Protein AF-A0A4D9DEJ0-F1 (afdb_monomer)

Solvent-accessible surface area (backbone atoms only — not comparable to full-atom values): 11410 Å² total; per-residue (Å²): 117,70,66,63,54,53,52,49,51,53,52,48,51,52,50,51,51,50,52,59,70,66,49,76,76,50,71,71,56,49,53,49,51,55,50,54,54,55,73,70,48,78,86,52,79,87,37,68,67,51,48,50,43,41,75,74,69,52,54,97,89,57,30,51,66,99,82,44,79,40,76,70,69,81,82,85,83,86,79,83,88,66,92,67,62,92,71,45,68,59,56,50,49,54,53,50,51,51,52,52,50,53,50,52,51,52,52,50,53,52,50,50,54,52,50,54,51,52,49,54,52,53,49,54,53,50,53,56,52,52,50,53,49,53,53,51,50,52,54,48,52,53,51,51,51,52,51,53,51,53,49,43,64,71,69,65,69,70,94,80,74,85,85,73,66,76,66,62,63,56,54,58,51,52,52,53,53,53,53,55,55,59,61,65,66,66,76,77,122

Sequence (189 aa):
MVRHVKEAIQKEEKQREANQKNRQKSLKEEERERRDTVLKSALGNENKGFALLQKMGYKSGQALGKSGGGIVEPIPLNIKTGVGGLGHEELQKRKAEERLENYRRKIHMKKQAAEDAADQFRMRFKSKQEERKIEGDLRKSQRACQQLDTQKASAGETYRDRENFACDWDLEYLSRSQLLQYHEGRQMV

Structure (mmCIF, N/CA/C/O backbone):
data_AF-A0A4D9DEJ0-F1
#
_entry.id   AF-A0A4D9DEJ0-F1
#
loop_
_atom_site.group_PDB
_atom_site.id
_atom_site.type_symbol
_atom_site.label_atom_id
_atom_site.label_alt_id
_atom_site.label_comp_id
_atom_site.label_asym_id
_atom_site.label_entity_id
_atom_site.label_seq_id
_atom_site.pdbx_PDB_ins_code
_atom_site.Cartn_x
_atom_site.Cartn_y
_atom_site.Cartn_z
_atom_site.occupancy
_atom_site.B_iso_or_equiv
_atom_site.auth_seq_id
_atom_site.auth_comp_id
_atom_site.auth_asym_id
_atom_site.auth_atom_id
_atom_site.pdbx_PDB_model_num
ATOM 1 N N . MET A 1 1 ? 6.259 -32.651 -13.738 1.00 58.12 1 MET A N 1
ATOM 2 C CA . MET A 1 1 ? 6.691 -31.493 -12.919 1.00 58.12 1 MET A CA 1
ATOM 3 C C . MET A 1 1 ? 5.529 -30.692 -12.323 1.00 58.12 1 MET A C 1
ATOM 5 O O . MET A 1 1 ? 5.557 -30.449 -11.129 1.00 58.12 1 MET A O 1
ATOM 9 N N . VAL A 1 2 ? 4.475 -30.343 -13.073 1.00 68.50 2 VAL A N 1
ATOM 10 C CA . VAL A 1 2 ? 3.376 -29.472 -12.578 1.00 68.50 2 VAL A CA 1
ATOM 11 C C . VAL A 1 2 ? 2.510 -30.092 -11.458 1.00 68.50 2 VAL A C 1
ATOM 13 O O . VAL A 1 2 ? 2.080 -29.382 -10.553 1.00 68.50 2 VAL A O 1
ATOM 16 N N . ARG A 1 3 ? 2.280 -31.416 -11.468 1.00 73.62 3 ARG A N 1
ATOM 17 C CA . ARG A 1 3 ? 1.453 -32.108 -10.451 1.00 73.62 3 ARG A CA 1
ATOM 18 C C . ARG A 1 3 ? 2.066 -32.061 -9.044 1.00 73.62 3 ARG A C 1
ATOM 20 O O . ARG A 1 3 ? 1.375 -31.687 -8.106 1.00 73.62 3 ARG A O 1
ATOM 27 N N . HIS A 1 4 ? 3.370 -32.306 -8.927 1.00 75.12 4 HIS A N 1
ATOM 28 C CA . HIS A 1 4 ? 4.087 -32.245 -7.647 1.00 75.12 4 HIS A CA 1
ATOM 29 C C . HIS A 1 4 ? 4.129 -30.836 -7.044 1.00 75.12 4 HIS A C 1
ATOM 31 O O . HIS A 1 4 ? 4.076 -30.688 -5.829 1.00 75.12 4 HIS A O 1
ATOM 37 N N . VAL A 1 5 ? 4.163 -29.792 -7.882 1.00 84.31 5 VAL A N 1
ATOM 38 C CA . VAL A 1 5 ? 4.075 -28.398 -7.416 1.00 84.31 5 VAL A CA 1
ATOM 39 C C . VAL A 1 5 ? 2.689 -28.111 -6.835 1.00 84.31 5 VAL A C 1
ATOM 41 O O . VAL A 1 5 ? 2.581 -27.531 -5.759 1.00 84.31 5 VAL A O 1
ATOM 44 N N . LYS A 1 6 ? 1.620 -28.569 -7.500 1.00 84.50 6 LYS A N 1
ATOM 45 C CA . LYS A 1 6 ? 0.243 -28.411 -7.007 1.00 84.50 6 LYS A CA 1
ATOM 46 C C . LYS A 1 6 ? 0.012 -29.160 -5.689 1.00 84.50 6 LYS A C 1
ATOM 48 O O . LYS A 1 6 ? -0.605 -28.616 -4.779 1.00 84.50 6 LYS A O 1
ATOM 53 N N . GLU A 1 7 ? 0.527 -30.381 -5.576 1.00 85.44 7 GLU A N 1
ATOM 54 C CA . GLU A 1 7 ? 0.461 -31.190 -4.351 1.00 85.44 7 GLU A CA 1
ATOM 55 C C . GLU A 1 7 ? 1.245 -30.551 -3.196 1.00 85.44 7 GLU A C 1
ATOM 57 O O . GLU A 1 7 ? 0.765 -30.542 -2.062 1.00 85.44 7 GLU A O 1
ATOM 62 N N . ALA A 1 8 ? 2.414 -29.966 -3.475 1.00 87.62 8 ALA A N 1
ATOM 63 C CA . ALA A 1 8 ? 3.204 -29.244 -2.482 1.00 87.62 8 ALA A CA 1
ATOM 64 C C . ALA A 1 8 ? 2.467 -28.007 -1.948 1.00 87.62 8 ALA A C 1
ATOM 66 O O . ALA A 1 8 ? 2.396 -27.834 -0.734 1.00 87.62 8 ALA A O 1
ATOM 67 N N . ILE A 1 9 ? 1.850 -27.209 -2.828 1.00 87.81 9 ILE A N 1
ATOM 68 C CA . ILE A 1 9 ? 1.049 -26.036 -2.438 1.00 87.81 9 ILE A CA 1
ATOM 69 C C . ILE A 1 9 ? -0.133 -26.460 -1.558 1.00 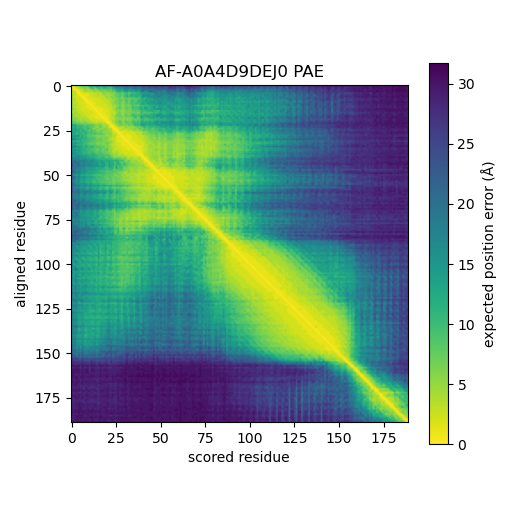87.81 9 ILE A C 1
ATOM 71 O O . ILE A 1 9 ? -0.323 -25.905 -0.482 1.00 87.81 9 ILE A O 1
ATOM 75 N N . GLN A 1 10 ? -0.883 -27.493 -1.955 1.00 89.44 10 GLN A N 1
ATOM 76 C CA . GLN A 1 10 ? -2.019 -27.984 -1.162 1.00 89.44 10 GLN A CA 1
ATOM 77 C C . GLN A 1 10 ? -1.594 -28.528 0.205 1.00 89.44 10 GLN A C 1
ATOM 79 O O . GLN A 1 10 ? -2.297 -28.352 1.202 1.00 89.44 10 GLN A O 1
ATOM 84 N N . LYS A 1 11 ? -0.451 -29.218 0.268 1.00 90.88 11 LYS A N 1
ATOM 85 C CA . LYS A 1 11 ? 0.105 -29.716 1.529 1.00 90.88 11 LYS A CA 1
ATOM 86 C C . LYS A 1 11 ? 0.534 -28.560 2.432 1.00 90.88 11 LYS A C 1
ATOM 88 O O . LYS A 1 11 ? 0.271 -28.604 3.631 1.00 90.88 11 LYS A O 1
ATOM 93 N N . GLU A 1 12 ? 1.142 -27.529 1.858 1.00 89.06 12 GLU A N 1
ATOM 94 C CA . GLU A 1 12 ? 1.545 -26.321 2.570 1.00 89.06 12 GLU A CA 1
ATOM 95 C C . GLU A 1 12 ? 0.335 -25.531 3.088 1.00 89.06 12 GLU A C 1
ATOM 97 O O . GLU A 1 12 ? 0.330 -25.125 4.246 1.00 89.06 12 GLU A O 1
ATOM 102 N N . GLU A 1 13 ? -0.721 -25.367 2.289 1.00 88.94 13 GLU A N 1
ATOM 103 C CA . GLU A 1 13 ? -1.980 -24.737 2.710 1.00 88.94 13 GLU A CA 1
ATOM 104 C C . GLU A 1 13 ? -2.623 -25.486 3.878 1.00 88.94 13 GLU A C 1
ATOM 106 O O . GLU A 1 13 ? -2.914 -24.882 4.908 1.00 88.94 13 GLU A O 1
ATOM 111 N N . LYS A 1 14 ? -2.750 -26.815 3.782 1.00 90.12 14 LYS A N 1
ATOM 112 C CA . LYS A 1 14 ? -3.267 -27.641 4.885 1.00 90.12 14 LYS A CA 1
ATOM 113 C C . LYS A 1 14 ? -2.415 -27.524 6.144 1.00 90.12 14 LYS A C 1
ATOM 115 O O . LYS A 1 14 ? -2.956 -27.458 7.245 1.00 90.12 14 LYS A O 1
ATOM 120 N N . GLN A 1 15 ? -1.090 -27.489 5.999 1.00 87.25 15 GLN A N 1
ATOM 121 C CA . GLN A 1 15 ? -0.184 -27.304 7.130 1.00 87.25 15 GLN A CA 1
ATOM 122 C C . GLN A 1 15 ? -0.332 -25.905 7.745 1.00 87.25 15 GLN A C 1
ATOM 124 O O . GLN A 1 15 ? -0.356 -25.778 8.967 1.00 87.25 15 GLN A O 1
ATOM 129 N N . ARG A 1 16 ? -0.495 -24.858 6.928 1.00 85.25 16 ARG A N 1
ATOM 130 C CA . ARG A 1 16 ? -0.763 -23.485 7.386 1.00 85.25 16 ARG A CA 1
ATOM 131 C C . ARG A 1 16 ? -2.099 -23.387 8.120 1.00 85.25 16 ARG A C 1
ATOM 133 O O . ARG A 1 16 ? -2.140 -22.805 9.200 1.00 85.25 16 ARG A O 1
ATOM 140 N N . GLU A 1 17 ? -3.160 -23.991 7.593 1.00 87.75 17 GLU A N 1
ATOM 141 C CA . GLU A 1 17 ? -4.472 -24.041 8.247 1.00 87.75 17 GLU A CA 1
ATOM 142 C C . GLU A 1 17 ? -4.428 -24.812 9.569 1.00 87.75 17 GLU A C 1
ATOM 144 O O . GLU A 1 17 ? -4.987 -24.360 10.569 1.00 87.75 17 GLU A O 1
ATOM 149 N N . ALA A 1 18 ? -3.746 -25.960 9.602 1.00 86.38 18 ALA A N 1
ATOM 150 C CA . ALA A 1 18 ? -3.559 -26.736 10.824 1.00 86.38 18 ALA A CA 1
ATOM 151 C C . ALA A 1 18 ? -2.776 -25.936 11.875 1.00 86.38 18 ALA A C 1
ATOM 153 O O . ALA A 1 18 ? -3.197 -25.868 13.028 1.00 86.38 18 ALA A O 1
ATOM 154 N N . ASN A 1 19 ? -1.699 -25.257 11.470 1.00 85.38 19 ASN A N 1
ATOM 155 C CA . ASN A 1 19 ? -0.932 -24.369 12.343 1.00 85.38 19 ASN A CA 1
ATOM 156 C C . ASN A 1 19 ? -1.780 -23.194 12.849 1.00 85.38 19 ASN A C 1
ATOM 158 O O . ASN A 1 19 ? -1.658 -22.805 14.006 1.00 85.38 19 ASN A O 1
ATOM 162 N N . GLN A 1 20 ? -2.660 -22.638 12.012 1.00 81.06 20 GLN A N 1
ATOM 163 C CA . GLN A 1 20 ? -3.546 -21.542 12.400 1.00 81.06 20 GLN A CA 1
ATOM 164 C C . GLN A 1 20 ? -4.624 -21.989 13.395 1.00 81.06 20 GLN A C 1
ATOM 166 O O . GLN A 1 20 ? -4.910 -21.256 14.335 1.00 81.06 20 GLN A O 1
ATOM 171 N N . LYS A 1 21 ? -5.190 -23.190 13.223 1.00 79.25 21 LYS A N 1
ATOM 172 C CA . LYS A 1 21 ? -6.195 -23.767 14.135 1.00 79.25 21 LYS A CA 1
ATOM 173 C C . LYS A 1 21 ? -5.594 -24.252 15.455 1.00 79.25 21 LYS A C 1
ATOM 175 O O . LYS A 1 21 ? -6.251 -24.164 16.484 1.00 79.25 21 LYS A O 1
ATOM 180 N N . ASN A 1 22 ? -4.362 -24.760 15.429 1.00 83.38 22 ASN A N 1
ATOM 181 C CA . ASN A 1 22 ? -3.642 -25.222 16.621 1.00 83.38 22 ASN A CA 1
ATOM 182 C C . ASN A 1 22 ? -3.015 -24.055 17.406 1.00 83.38 22 ASN A C 1
ATOM 184 O O . ASN A 1 22 ? -2.642 -24.190 18.567 1.00 83.38 22 ASN A O 1
ATOM 188 N N . ARG A 1 23 ? -2.916 -22.867 16.801 1.00 83.00 23 ARG A N 1
ATOM 189 C CA . ARG A 1 23 ? -2.419 -21.686 17.498 1.00 83.00 23 ARG A CA 1
ATOM 190 C C . ARG A 1 23 ? -3.350 -21.331 18.660 1.00 83.00 23 ARG A C 1
ATOM 192 O O . ARG A 1 23 ? -4.462 -20.850 18.457 1.00 83.00 23 ARG A O 1
ATOM 199 N N . GLN A 1 24 ? -2.853 -21.498 19.881 1.00 82.00 24 GLN A N 1
ATOM 200 C CA . GLN A 1 24 ? -3.509 -20.982 21.075 1.00 82.00 24 GLN A CA 1
ATOM 201 C C . GLN A 1 24 ? -3.582 -19.451 20.989 1.00 82.00 24 GLN A C 1
ATOM 203 O O . GLN A 1 24 ? -2.563 -18.776 20.800 1.00 82.00 24 GLN A O 1
ATOM 208 N N . LYS A 1 25 ? -4.797 -18.903 21.094 1.00 84.19 25 LYS A N 1
ATOM 209 C CA . LYS A 1 25 ? -5.006 -17.452 21.125 1.00 84.19 25 LYS A CA 1
ATOM 210 C C . LYS A 1 25 ? -4.371 -16.872 22.383 1.00 84.19 25 LYS A C 1
ATOM 212 O O . LYS A 1 25 ? -4.356 -17.500 23.440 1.00 84.19 25 LYS A O 1
ATOM 217 N N . SER A 1 26 ? -3.839 -15.660 22.269 1.00 86.19 26 SER A N 1
ATOM 218 C CA . SER A 1 26 ? -3.347 -14.947 23.451 1.00 86.19 26 SER A CA 1
ATOM 219 C C . SER A 1 26 ? -4.521 -14.493 24.324 1.00 86.19 26 SER A C 1
ATOM 221 O O . SER A 1 26 ? -5.577 -14.150 23.795 1.00 86.19 26 SER A O 1
ATOM 223 N N . LEU A 1 27 ? -4.327 -14.400 25.645 1.00 84.56 27 LEU A N 1
ATOM 224 C CA . LEU A 1 27 ? -5.362 -13.906 26.572 1.00 84.56 27 LEU A CA 1
ATOM 225 C C . LEU A 1 27 ? -5.937 -12.545 26.139 1.00 84.56 27 LEU A C 1
ATOM 227 O O . LEU A 1 27 ? -7.138 -12.312 26.212 1.00 84.56 27 LEU A O 1
ATOM 231 N N . LYS A 1 28 ? -5.077 -11.664 25.617 1.00 84.94 28 LYS A N 1
ATOM 232 C CA . LYS A 1 28 ? -5.442 -10.335 25.108 1.00 84.94 28 LYS A CA 1
ATOM 233 C C . LYS A 1 28 ? -6.364 -10.390 23.885 1.00 84.94 28 LYS A C 1
ATOM 235 O O . LYS A 1 28 ? -7.217 -9.523 23.708 1.00 84.94 28 LYS A O 1
ATOM 240 N N . GLU A 1 29 ? -6.150 -11.366 23.011 1.00 85.81 29 GLU A N 1
ATOM 241 C CA . GLU A 1 29 ? -6.969 -11.581 21.818 1.00 85.81 29 GLU A CA 1
ATOM 242 C C . GLU A 1 29 ? -8.328 -12.164 22.202 1.00 85.81 29 GLU A C 1
ATOM 244 O O . GLU A 1 29 ? -9.356 -11.671 21.748 1.00 85.81 29 GLU A O 1
ATOM 249 N N . GLU A 1 30 ? -8.341 -13.126 23.122 1.00 87.44 30 GLU A N 1
ATOM 250 C CA . GLU A 1 30 ? -9.573 -13.721 23.632 1.00 87.44 30 GLU A CA 1
ATOM 251 C C . GLU A 1 30 ? -10.446 -12.703 24.384 1.00 87.44 30 GLU A C 1
ATOM 253 O O . GLU A 1 30 ? -11.652 -12.635 24.157 1.00 87.44 30 GLU A O 1
ATOM 258 N N . GLU A 1 31 ? -9.858 -11.856 25.236 1.00 87.44 31 GLU A N 1
ATOM 259 C CA . GLU A 1 31 ? -10.593 -10.791 25.931 1.00 87.44 31 GLU A CA 1
ATOM 260 C C . GLU A 1 31 ? -11.218 -9.793 24.944 1.00 87.44 31 GLU A C 1
ATOM 262 O O . GLU A 1 31 ? -12.360 -9.363 25.127 1.00 87.44 31 GLU A O 1
ATOM 267 N N . ARG A 1 32 ? -10.493 -9.443 23.872 1.00 87.50 32 ARG A N 1
ATOM 268 C CA . ARG A 1 32 ? -11.015 -8.575 22.810 1.00 87.50 32 ARG A CA 1
ATOM 269 C C . ARG A 1 32 ? -12.197 -9.226 22.103 1.00 87.50 32 ARG A C 1
ATOM 271 O O . ARG A 1 32 ? -13.229 -8.583 21.966 1.00 87.50 32 ARG A O 1
ATOM 278 N N . GLU A 1 33 ? -12.070 -10.487 21.702 1.00 88.38 33 GLU A N 1
ATOM 279 C CA . GLU A 1 33 ? -13.159 -11.212 21.045 1.00 88.38 33 GLU A CA 1
ATOM 280 C C . GLU A 1 33 ? -14.393 -11.312 21.944 1.00 88.38 33 GLU A C 1
ATOM 282 O O . GLU A 1 33 ? -15.496 -11.027 21.487 1.00 88.38 33 GLU A O 1
ATOM 287 N N . ARG A 1 34 ? -14.219 -11.642 23.231 1.00 89.88 34 ARG A N 1
ATOM 288 C CA . ARG A 1 34 ? -15.320 -11.664 24.208 1.00 89.88 34 ARG A CA 1
ATOM 289 C C . ARG A 1 34 ? -15.980 -10.294 24.358 1.00 89.88 34 ARG A C 1
ATOM 291 O O . ARG A 1 34 ? -17.200 -10.208 24.446 1.00 89.88 34 ARG A O 1
ATOM 298 N N . ARG A 1 35 ? -15.197 -9.212 24.382 1.00 87.50 35 ARG A N 1
ATOM 299 C CA . ARG A 1 35 ? -15.739 -7.847 24.426 1.00 87.50 35 ARG A CA 1
ATOM 300 C C . ARG A 1 35 ? -16.545 -7.536 23.165 1.00 87.50 35 ARG A C 1
ATOM 302 O O . ARG A 1 35 ? -17.655 -7.024 23.273 1.00 87.50 35 ARG A O 1
ATOM 309 N N . ASP A 1 36 ? -16.013 -7.864 21.993 1.00 86.88 36 ASP A N 1
ATOM 310 C CA . ASP A 1 36 ? -16.650 -7.571 20.709 1.00 86.88 36 ASP A CA 1
ATOM 311 C C . ASP A 1 36 ? -17.934 -8.384 20.503 1.00 86.88 36 ASP A C 1
ATOM 313 O O . ASP A 1 36 ? -18.897 -7.871 19.936 1.00 86.88 36 ASP A O 1
ATOM 317 N N . THR A 1 37 ? -17.984 -9.637 20.963 1.00 88.44 37 THR A N 1
ATOM 318 C CA . THR A 1 37 ? -19.209 -10.450 20.899 1.00 88.44 37 THR A CA 1
ATOM 319 C C . THR A 1 37 ? -20.293 -9.897 21.815 1.00 88.44 37 THR A C 1
ATOM 321 O O . THR A 1 37 ? -21.438 -9.768 21.385 1.00 88.44 37 THR A O 1
ATOM 324 N N . VAL A 1 38 ? -19.935 -9.500 23.039 1.00 86.38 38 VAL A N 1
ATOM 325 C CA . VAL A 1 38 ? -20.880 -8.905 23.993 1.00 86.38 38 VAL A CA 1
ATOM 326 C C . VAL A 1 38 ? -21.384 -7.546 23.507 1.00 86.38 38 VAL A C 1
ATOM 328 O O . VAL A 1 38 ? -22.579 -7.293 23.589 1.00 86.38 38 VAL A O 1
ATOM 331 N N . LEU A 1 39 ? -20.518 -6.691 22.951 1.00 84.56 39 LEU A N 1
ATOM 332 C CA . LEU A 1 39 ? -20.926 -5.387 22.410 1.00 84.56 39 LEU A CA 1
ATOM 333 C C . LEU A 1 39 ? -21.847 -5.503 21.187 1.00 84.56 39 LEU A C 1
ATOM 335 O O . LEU A 1 39 ? -22.667 -4.617 20.964 1.00 84.56 39 LEU A O 1
ATOM 339 N N . LYS A 1 40 ? -21.717 -6.572 20.392 1.00 85.19 40 LYS A N 1
ATOM 340 C CA . LYS A 1 40 ? -22.578 -6.824 19.224 1.00 85.19 40 LYS A CA 1
ATOM 341 C C . LYS A 1 40 ? -23.920 -7.453 19.588 1.00 85.19 40 LYS A C 1
ATOM 343 O O . LYS A 1 40 ? -24.872 -7.323 18.823 1.00 85.19 40 LYS A O 1
ATOM 348 N N . SER A 1 41 ? -23.997 -8.168 20.708 1.00 85.81 41 SER A N 1
ATOM 349 C CA . SER A 1 41 ? -25.236 -8.807 21.137 1.00 85.81 41 SER A CA 1
ATOM 350 C C . SER A 1 41 ? -26.163 -7.784 21.783 1.00 85.81 41 SER A C 1
ATOM 352 O O . SER A 1 41 ? -25.815 -7.160 22.783 1.00 85.81 41 SER A O 1
ATOM 354 N N . ALA A 1 42 ? -27.383 -7.660 21.260 1.00 82.25 42 ALA A N 1
ATOM 355 C CA . ALA A 1 42 ? -28.443 -6.954 21.969 1.00 82.25 42 ALA A CA 1
ATOM 356 C C . ALA A 1 42 ? -28.773 -7.678 23.288 1.00 82.25 42 ALA A C 1
ATOM 358 O O . ALA A 1 42 ? -28.602 -8.895 23.406 1.00 82.25 42 ALA A O 1
ATOM 359 N N . LEU A 1 43 ? -29.248 -6.925 24.283 1.00 84.38 43 LEU A N 1
ATOM 360 C CA . LEU A 1 43 ? -29.739 -7.502 25.535 1.00 84.38 43 LEU A CA 1
ATOM 361 C C . LEU A 1 43 ? -31.026 -8.291 25.256 1.00 84.38 43 LEU A C 1
ATOM 363 O O . LEU A 1 43 ? -31.959 -7.744 24.669 1.00 84.38 43 LEU A O 1
ATOM 367 N N . GLY A 1 44 ? -31.079 -9.554 25.679 1.00 84.88 44 GLY A N 1
ATOM 368 C CA . GLY A 1 44 ? -32.275 -10.384 25.547 1.00 84.88 44 GLY A CA 1
ATOM 369 C C . GLY A 1 44 ? -33.332 -10.115 26.625 1.00 84.88 44 GLY A C 1
ATOM 370 O O . GLY A 1 44 ? -33.078 -9.453 27.638 1.00 84.88 44 GLY A O 1
ATOM 371 N N . ASN A 1 45 ? -34.537 -10.653 26.413 1.00 84.44 45 ASN A N 1
ATOM 372 C CA . ASN A 1 45 ? -35.692 -10.498 27.312 1.00 84.44 45 ASN A CA 1
ATOM 373 C C . ASN A 1 45 ? -35.502 -11.192 28.669 1.00 84.44 45 ASN A C 1
ATOM 375 O O . ASN A 1 45 ? -36.164 -10.849 29.646 1.00 84.44 45 ASN A O 1
ATOM 379 N N . GLU A 1 46 ? -34.594 -12.162 28.740 1.00 89.81 46 GLU A N 1
ATOM 380 C CA . GLU A 1 46 ? -34.159 -12.818 29.969 1.00 89.81 46 GLU A CA 1
ATOM 381 C C . GLU A 1 46 ? -33.436 -11.857 30.924 1.00 89.81 46 GLU A C 1
ATOM 383 O O . GLU A 1 46 ? -33.362 -12.103 32.132 1.00 89.81 46 GLU A O 1
ATOM 388 N N . ASN A 1 47 ? -32.921 -10.734 30.410 1.00 90.94 47 ASN A N 1
ATOM 389 C CA . ASN A 1 47 ? -32.274 -9.733 31.233 1.00 90.94 47 ASN A CA 1
ATOM 390 C C . ASN A 1 47 ? -33.319 -8.925 32.019 1.00 90.94 47 ASN A C 1
ATOM 392 O O . ASN A 1 47 ? -34.126 -8.180 31.458 1.00 90.94 47 ASN A O 1
ATOM 396 N N . LYS A 1 48 ? -33.248 -9.008 33.352 1.00 93.75 48 LYS A N 1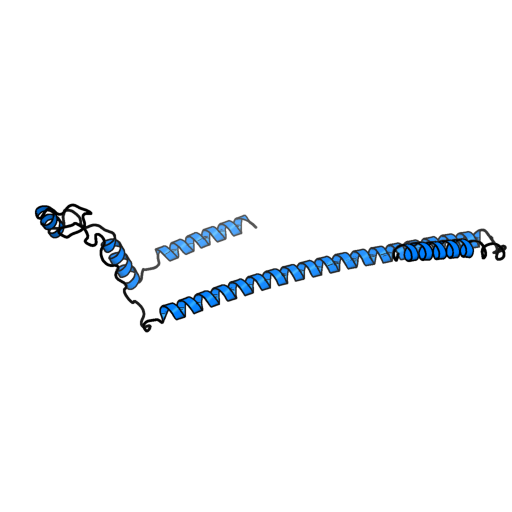
ATOM 397 C CA . LYS A 1 48 ? -34.128 -8.272 34.277 1.00 93.75 48 LYS A CA 1
ATOM 398 C C . LYS A 1 48 ? -34.150 -6.762 34.004 1.00 93.75 48 LYS A C 1
ATOM 400 O O . LYS A 1 48 ? -35.196 -6.136 34.161 1.00 93.75 48 LYS A O 1
ATOM 405 N N . GLY A 1 49 ? -33.020 -6.184 33.588 1.00 92.12 49 GLY A N 1
ATOM 406 C CA . GLY A 1 49 ? -32.923 -4.765 33.244 1.00 92.12 49 GLY A CA 1
ATOM 407 C C . GLY A 1 49 ? -33.734 -4.406 31.999 1.00 92.12 49 GLY A C 1
ATOM 408 O O . GLY A 1 49 ? -34.466 -3.419 32.010 1.00 92.12 49 GLY A O 1
ATOM 409 N N . PHE A 1 50 ? -33.679 -5.245 30.960 1.00 92.50 50 PHE A N 1
ATOM 410 C CA . PHE A 1 50 ? -34.485 -5.059 29.752 1.00 92.50 50 PHE A CA 1
ATOM 411 C C . PHE A 1 50 ? -35.984 -5.189 30.059 1.00 92.50 50 PHE A C 1
ATOM 413 O O . PHE A 1 50 ? -36.773 -4.335 29.659 1.00 92.50 50 PHE A O 1
ATOM 420 N N . ALA A 1 51 ? -36.370 -6.186 30.863 1.00 93.44 51 ALA A N 1
ATOM 421 C CA . ALA A 1 51 ? -37.756 -6.363 31.295 1.00 93.44 51 ALA A CA 1
ATOM 422 C C . ALA A 1 51 ? -38.292 -5.154 32.088 1.00 93.44 51 ALA A C 1
ATOM 424 O O . ALA A 1 51 ? -39.453 -4.770 31.935 1.00 93.44 51 ALA A O 1
ATOM 425 N N . LEU A 1 52 ? -37.457 -4.530 32.926 1.00 94.50 52 LEU A N 1
ATOM 426 C CA . LEU A 1 52 ? -37.824 -3.308 33.643 1.00 94.50 52 LEU A CA 1
ATOM 427 C C . LEU A 1 52 ? -37.985 -2.116 32.691 1.00 94.50 52 LEU A C 1
ATOM 429 O O . LEU A 1 52 ? -38.977 -1.396 32.790 1.00 94.50 52 LEU A O 1
ATOM 433 N N . LEU A 1 53 ? -37.055 -1.930 31.750 1.00 92.38 53 LEU A N 1
ATOM 434 C CA . LEU A 1 53 ? -37.151 -0.880 30.734 1.00 92.38 53 LEU A CA 1
ATOM 435 C C . LEU A 1 53 ? -38.440 -1.019 29.919 1.00 92.38 53 LEU A C 1
ATOM 437 O O . LEU A 1 53 ? -39.160 -0.038 29.736 1.00 92.38 53 LEU A O 1
ATOM 441 N N . GLN A 1 54 ? -38.775 -2.238 29.493 1.00 92.31 54 GLN A N 1
ATOM 442 C CA . GLN A 1 54 ? -39.997 -2.507 28.741 1.00 92.31 54 GLN A CA 1
ATOM 443 C C . GLN A 1 54 ? -41.259 -2.136 29.534 1.00 92.31 54 GLN A C 1
ATOM 445 O O . GLN A 1 54 ? -42.179 -1.534 28.981 1.00 92.31 54 GLN A O 1
ATOM 450 N N . LYS A 1 55 ? -41.288 -2.409 30.847 1.00 94.69 55 LYS A N 1
ATOM 451 C CA . LYS A 1 55 ? -42.385 -1.978 31.737 1.00 94.69 55 LYS A CA 1
ATOM 452 C C . LYS A 1 55 ? -42.495 -0.459 31.871 1.00 94.69 55 LYS A C 1
ATOM 454 O O . LYS A 1 55 ? -43.595 0.047 32.055 1.00 94.69 55 LYS A O 1
ATOM 459 N N . MET A 1 56 ? -41.382 0.261 31.744 1.00 92.56 56 MET A N 1
ATOM 460 C CA . MET A 1 56 ? -41.349 1.729 31.721 1.00 92.56 56 MET A CA 1
ATOM 461 C C . MET A 1 56 ? -41.712 2.317 30.345 1.00 92.56 56 MET A C 1
ATOM 463 O O . MET A 1 56 ? -41.653 3.530 30.160 1.00 92.56 56 MET A O 1
ATOM 467 N N . GLY A 1 57 ? -42.096 1.478 29.375 1.00 91.44 57 GLY A N 1
ATOM 468 C CA . GLY A 1 57 ? -42.513 1.900 28.037 1.00 91.44 57 GLY A CA 1
ATOM 469 C C . GLY A 1 57 ? -41.393 1.917 26.996 1.00 91.44 57 GLY A C 1
ATOM 470 O O . GLY A 1 57 ? -41.612 2.397 25.884 1.00 91.44 57 GLY A O 1
ATOM 471 N N . TYR A 1 58 ? -40.207 1.391 27.317 1.00 91.00 58 TYR A N 1
ATOM 472 C CA . TYR A 1 58 ? -39.133 1.212 26.342 1.00 91.00 58 TYR A CA 1
ATOM 473 C C . TYR A 1 58 ? -39.487 0.126 25.316 1.00 91.00 58 TYR A C 1
ATOM 475 O O . TYR A 1 58 ? -39.966 -0.951 25.673 1.00 91.00 58 TYR A O 1
ATOM 483 N N . LYS A 1 59 ? -39.200 0.380 24.038 1.00 88.69 59 LYS A N 1
ATOM 484 C CA . LYS A 1 59 ? -39.315 -0.605 22.955 1.00 88.69 59 LYS A CA 1
ATOM 485 C C . LYS A 1 59 ? -37.926 -0.914 22.407 1.00 88.69 59 LYS A C 1
ATOM 487 O O . LYS A 1 59 ? -37.092 -0.016 22.305 1.00 88.69 59 LYS A O 1
ATOM 492 N N . SER A 1 60 ? -37.675 -2.169 22.039 1.00 86.44 60 SER A N 1
ATOM 493 C CA . SER A 1 60 ? -36.389 -2.587 21.467 1.00 86.44 60 SER A CA 1
ATOM 494 C C . SER A 1 60 ? -36.031 -1.734 20.246 1.00 86.44 60 SER A C 1
ATOM 496 O O . SER A 1 60 ? -36.810 -1.670 19.295 1.00 86.44 60 SER A O 1
ATOM 498 N N . GLY A 1 61 ? -34.862 -1.091 20.275 1.00 84.44 61 GLY A N 1
ATOM 499 C CA . GLY A 1 61 ? -34.379 -0.227 19.191 1.00 84.44 61 GLY A CA 1
ATOM 500 C C . GLY A 1 61 ? -34.839 1.231 19.273 1.00 84.44 61 GLY A C 1
ATOM 501 O O . GLY A 1 61 ? -34.464 2.030 18.420 1.00 84.44 61 GLY A O 1
ATOM 502 N N . GLN A 1 62 ? -35.617 1.611 20.291 1.00 88.56 62 GLN A N 1
ATOM 503 C CA . GLN A 1 62 ? -35.978 3.007 20.520 1.00 88.56 62 GLN A CA 1
ATOM 504 C C . GLN A 1 62 ? -34.844 3.748 21.245 1.00 88.56 62 GLN A C 1
ATOM 506 O O . GLN A 1 62 ? -34.185 3.197 22.126 1.00 88.56 62 GLN A O 1
ATOM 511 N N . ALA A 1 63 ? -34.632 5.016 20.902 1.00 90.50 63 ALA A N 1
ATOM 512 C CA . ALA A 1 63 ? -33.764 5.908 21.661 1.00 90.50 63 ALA A CA 1
ATOM 513 C C . ALA A 1 63 ? -34.448 6.398 22.946 1.00 90.50 63 ALA A C 1
ATOM 515 O O . ALA A 1 63 ? -35.658 6.633 22.989 1.00 90.50 63 ALA A O 1
ATOM 516 N N . LEU A 1 64 ? -33.658 6.580 24.001 1.00 89.38 64 LEU A N 1
ATOM 517 C CA . LEU A 1 64 ? -34.143 7.098 25.280 1.00 89.38 64 LEU A CA 1
ATOM 518 C C . LEU A 1 64 ? -34.367 8.623 25.229 1.00 89.38 64 LEU A C 1
ATOM 520 O O . LEU A 1 64 ? -33.758 9.335 24.430 1.00 89.38 64 LEU A O 1
ATOM 524 N N . GLY A 1 65 ? -35.226 9.131 26.119 1.00 89.19 65 GLY A N 1
ATOM 525 C CA . GLY A 1 65 ? -35.521 10.562 26.284 1.00 89.19 65 GLY A CA 1
ATOM 526 C C . GLY A 1 65 ? -36.915 10.978 25.797 1.00 89.19 65 GLY A C 1
ATOM 527 O O . GLY A 1 65 ? -37.549 10.277 25.015 1.00 89.19 65 GLY A O 1
ATOM 528 N N . LYS A 1 66 ? -37.395 12.145 26.256 1.00 87.38 66 LYS A N 1
ATOM 529 C CA . LYS A 1 66 ? -38.767 12.644 26.008 1.00 87.38 66 LYS A CA 1
ATOM 530 C C . LYS A 1 66 ? -39.130 12.726 24.520 1.00 87.38 66 LYS A C 1
ATOM 532 O O . LYS A 1 66 ? -40.255 12.410 24.154 1.00 87.38 66 LYS A O 1
ATOM 537 N N . SER A 1 67 ? -38.174 13.132 23.687 1.00 87.00 67 SER A N 1
ATOM 538 C CA . SER A 1 67 ? -38.346 13.256 22.232 1.00 87.00 67 SER A CA 1
ATOM 539 C C . SER A 1 67 ? -37.753 12.078 21.449 1.00 87.00 67 SER A C 1
ATOM 541 O O . SER A 1 67 ? -37.707 12.140 20.228 1.00 87.00 67 SER A O 1
ATOM 543 N N . GLY A 1 68 ? -37.238 11.041 22.124 1.00 84.25 68 GLY A N 1
ATOM 544 C CA . GLY A 1 68 ? -36.583 9.904 21.464 1.00 84.25 68 GLY A CA 1
ATOM 545 C C . GLY A 1 68 ? -35.314 10.261 20.676 1.00 84.25 68 GLY A C 1
ATOM 546 O O . GLY A 1 68 ? -34.961 9.545 19.751 1.00 84.25 68 GLY A O 1
ATOM 547 N N . GLY A 1 69 ? -34.640 11.368 21.008 1.00 87.94 69 GLY A N 1
ATOM 548 C CA . GLY A 1 69 ? -33.405 11.818 20.344 1.00 87.94 69 GLY A CA 1
ATOM 549 C C . GLY A 1 69 ? -32.108 11.357 21.020 1.00 87.94 69 GLY A C 1
ATOM 550 O O . GLY A 1 69 ? -31.045 11.892 20.720 1.00 87.94 69 GLY A O 1
ATOM 551 N N . GLY A 1 70 ? -32.186 10.439 21.986 1.00 89.25 70 GLY A N 1
ATOM 552 C CA . GLY A 1 70 ? -31.012 9.869 22.643 1.00 89.25 70 GLY A CA 1
ATOM 553 C C . GLY A 1 70 ? -30.195 8.952 21.729 1.00 89.25 70 GLY A C 1
ATOM 554 O O . GLY A 1 70 ? -30.614 8.580 20.636 1.00 89.25 70 GLY A O 1
ATOM 555 N N . ILE A 1 71 ? -29.017 8.556 22.201 1.00 90.56 71 ILE A N 1
ATOM 556 C CA . ILE A 1 71 ? -28.148 7.627 21.475 1.00 90.56 71 ILE A CA 1
ATOM 557 C C . ILE A 1 71 ? -28.742 6.212 21.582 1.00 90.56 71 ILE A C 1
ATOM 559 O O . ILE A 1 71 ? -29.048 5.754 22.683 1.00 90.56 71 ILE A O 1
ATOM 563 N N . VAL A 1 72 ? -28.936 5.541 20.442 1.00 88.62 72 VAL A N 1
ATOM 564 C CA . VAL A 1 72 ? -29.439 4.152 20.375 1.00 88.62 72 VAL A CA 1
ATOM 565 C C . VAL A 1 72 ? -28.309 3.148 20.591 1.00 88.62 72 VAL A C 1
ATOM 567 O O . VAL A 1 72 ? -28.489 2.135 21.262 1.00 88.62 72 VAL A O 1
ATOM 570 N N . GLU A 1 73 ? -27.140 3.438 20.025 1.00 85.81 73 GLU A N 1
ATOM 571 C CA . GLU A 1 73 ? -25.966 2.575 20.094 1.00 85.81 73 GLU A CA 1
ATOM 572 C C . GLU A 1 73 ? -25.038 2.985 21.248 1.00 85.81 73 GLU A C 1
ATOM 574 O O . GLU A 1 73 ? -24.899 4.172 21.552 1.00 85.81 73 GLU A O 1
ATOM 579 N N . PRO A 1 74 ? -24.376 2.032 21.920 1.00 87.25 74 PRO A N 1
ATOM 580 C CA . PRO A 1 74 ? -23.419 2.359 22.967 1.00 87.25 74 PRO A CA 1
ATOM 581 C C . PRO A 1 74 ? -22.224 3.141 22.404 1.00 87.25 74 PRO A C 1
ATOM 583 O O . PRO A 1 74 ? -21.781 2.916 21.278 1.00 87.25 74 PRO A O 1
ATOM 586 N N . ILE A 1 75 ? -21.661 4.040 23.217 1.00 89.44 75 ILE A N 1
ATOM 587 C CA . ILE A 1 75 ? -20.477 4.820 22.834 1.00 89.44 75 ILE A CA 1
ATOM 588 C C . ILE A 1 75 ? -19.299 3.862 22.568 1.00 89.44 75 ILE A C 1
ATOM 590 O O . ILE A 1 75 ? -18.970 3.057 23.447 1.00 89.44 75 ILE A O 1
ATOM 594 N N . PRO A 1 76 ? -18.628 3.953 21.402 1.00 85.81 76 PRO A N 1
ATOM 595 C CA . PRO A 1 76 ? -17.494 3.096 21.084 1.00 85.81 76 PRO A CA 1
ATOM 596 C C . PRO A 1 76 ? -16.347 3.248 22.088 1.00 85.81 76 PRO A C 1
ATOM 598 O O . PRO A 1 76 ? -15.884 4.352 22.378 1.00 85.81 76 PRO A O 1
ATOM 601 N N . LEU A 1 77 ? -15.852 2.119 22.594 1.00 84.44 77 LEU A N 1
ATOM 602 C CA . LEU A 1 77 ? -14.737 2.077 23.536 1.00 84.44 77 LEU A CA 1
ATOM 603 C C . LEU A 1 77 ? -13.409 1.953 22.780 1.00 84.44 77 LEU A C 1
ATOM 605 O O . LEU A 1 77 ? -13.153 0.936 22.138 1.00 84.44 77 LEU A O 1
ATOM 609 N N . ASN A 1 78 ? -12.530 2.952 22.899 1.00 83.12 78 ASN A N 1
ATOM 610 C CA . ASN A 1 78 ? -11.160 2.853 22.394 1.00 83.12 78 ASN A CA 1
ATOM 611 C C . ASN A 1 78 ? -10.198 2.453 23.521 1.00 83.12 78 ASN A C 1
ATOM 613 O O . ASN A 1 78 ? -9.822 3.272 24.361 1.00 83.12 78 ASN A O 1
ATOM 617 N N . ILE A 1 79 ? -9.806 1.180 23.548 1.00 82.81 79 ILE A N 1
ATOM 618 C CA . ILE A 1 79 ? -8.917 0.640 24.579 1.00 82.81 79 ILE A CA 1
ATOM 619 C C . ILE A 1 79 ? -7.490 0.648 24.051 1.00 82.81 79 ILE A C 1
ATOM 621 O O . ILE A 1 79 ? -7.122 -0.133 23.171 1.00 82.81 79 ILE A O 1
ATOM 625 N N . LYS A 1 80 ? -6.661 1.512 24.638 1.00 81.56 80 LYS A N 1
ATOM 626 C CA . LYS A 1 80 ? -5.231 1.549 24.346 1.00 81.56 80 LYS A CA 1
ATOM 627 C C . LYS A 1 80 ? -4.583 0.275 24.846 1.00 81.56 80 LYS A C 1
ATOM 629 O O . LYS A 1 80 ? -4.523 0.018 26.042 1.00 81.56 80 LYS A O 1
ATOM 634 N N . THR A 1 81 ? -4.077 -0.516 23.913 1.00 78.69 81 THR A N 1
ATOM 635 C CA . THR A 1 81 ? -3.428 -1.782 24.252 1.00 78.69 81 THR A CA 1
ATOM 636 C C . THR A 1 81 ? -1.901 -1.742 24.179 1.00 78.69 81 THR A C 1
ATOM 638 O O . THR A 1 81 ? -1.255 -2.766 24.413 1.00 78.69 81 THR A O 1
ATOM 641 N N . GLY A 1 82 ? -1.338 -0.592 23.802 1.00 78.12 82 GLY A N 1
ATOM 642 C CA . GLY A 1 82 ? 0.097 -0.345 23.718 1.00 78.12 82 GLY A CA 1
ATOM 643 C C . GLY A 1 82 ? 0.565 0.649 24.778 1.00 78.12 82 GLY A C 1
ATOM 644 O O . GLY A 1 82 ? -0.231 1.402 25.331 1.00 78.12 82 GLY A O 1
ATOM 645 N N . VAL A 1 83 ? 1.876 0.664 25.018 1.00 81.75 83 VAL A N 1
ATOM 646 C CA . VAL A 1 83 ? 2.549 1.551 25.991 1.00 81.75 83 VAL A CA 1
ATOM 647 C C . VAL A 1 83 ? 2.994 2.878 25.342 1.00 81.75 83 VAL A C 1
ATOM 649 O O . VAL A 1 83 ? 3.709 3.676 25.935 1.00 81.75 83 VAL A O 1
ATOM 652 N N . GLY A 1 84 ? 2.611 3.120 24.085 1.00 81.94 84 GLY A N 1
ATOM 653 C CA . GLY A 1 84 ? 2.987 4.328 23.354 1.00 81.94 84 GLY A CA 1
ATOM 654 C C . GLY A 1 84 ? 2.289 5.582 23.883 1.00 81.94 84 GLY A C 1
ATOM 655 O O . GLY A 1 84 ? 1.164 5.527 24.382 1.00 81.94 84 GLY A O 1
ATOM 656 N N . GLY A 1 85 ? 2.947 6.732 23.723 1.00 83.00 85 GLY A N 1
ATOM 657 C CA . GLY A 1 85 ? 2.337 8.032 23.993 1.00 83.00 85 GLY A CA 1
ATOM 658 C C . GLY A 1 85 ? 1.148 8.329 23.069 1.00 83.00 85 GLY A C 1
ATOM 659 O O . GLY A 1 85 ? 1.009 7.754 21.986 1.00 83.00 85 GLY A O 1
ATOM 660 N N . LEU A 1 86 ? 0.290 9.259 23.492 1.00 76.44 86 LEU A N 1
A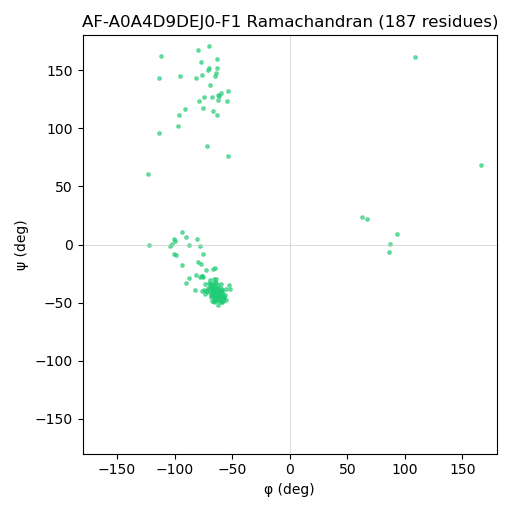TOM 661 C CA . LEU A 1 86 ? -0.747 9.839 22.632 1.00 76.44 86 LEU A CA 1
ATOM 662 C C . LEU A 1 86 ? -0.109 10.393 21.342 1.00 76.44 86 LEU A C 1
ATOM 664 O O . LEU A 1 86 ? 0.909 11.074 21.408 1.00 76.44 86 LEU A O 1
ATOM 668 N N . GLY A 1 87 ? -0.677 10.068 20.175 1.00 79.75 87 GLY A N 1
ATOM 669 C CA . GLY A 1 87 ? -0.160 10.493 18.861 1.00 79.75 87 GLY A CA 1
ATOM 670 C C . GLY A 1 87 ? 0.916 9.586 18.243 1.00 79.75 87 GLY A C 1
ATOM 671 O O . GLY A 1 87 ? 1.282 9.760 17.083 1.00 79.75 87 GLY A O 1
ATOM 672 N N . HIS A 1 88 ? 1.405 8.567 18.960 1.00 82.88 88 HIS A N 1
ATOM 673 C CA . HIS A 1 88 ? 2.429 7.663 18.424 1.00 82.88 88 HIS A CA 1
ATOM 674 C C . HIS A 1 88 ? 1.910 6.754 17.292 1.00 82.88 88 HIS A C 1
ATOM 676 O O . HIS A 1 88 ? 2.661 6.413 16.377 1.00 82.88 88 HIS A O 1
ATOM 682 N N . GLU A 1 89 ? 0.623 6.396 17.321 1.00 81.44 89 GLU A N 1
ATOM 683 C CA . GLU A 1 89 ? -0.019 5.550 16.303 1.00 81.44 89 GLU A CA 1
ATOM 684 C C . GLU A 1 89 ? -0.015 6.199 14.913 1.00 81.44 89 GLU A C 1
ATOM 686 O O . GLU A 1 89 ? 0.246 5.524 13.920 1.00 81.44 89 GLU A O 1
ATOM 691 N N . GLU A 1 90 ? -0.223 7.513 14.831 1.00 82.94 90 GLU A N 1
ATOM 692 C CA . GLU A 1 90 ? -0.213 8.248 13.563 1.00 82.94 90 GLU A CA 1
ATOM 693 C C . GLU A 1 90 ? 1.189 8.282 12.942 1.00 82.94 90 GLU A C 1
ATOM 695 O O . GLU A 1 90 ? 1.370 8.031 11.749 1.00 82.94 90 GLU A O 1
ATOM 700 N N . LEU A 1 91 ? 2.209 8.493 13.776 1.00 83.19 91 LEU A N 1
ATOM 701 C CA . LEU A 1 91 ? 3.608 8.467 13.356 1.00 83.19 91 LEU A CA 1
ATOM 702 C C . LEU A 1 91 ? 4.017 7.068 12.866 1.00 83.19 91 LEU A C 1
ATOM 704 O O . LEU A 1 91 ? 4.704 6.938 11.848 1.00 83.19 91 LEU A O 1
ATOM 708 N N . GLN A 1 92 ? 3.565 6.015 13.557 1.00 85.25 92 GLN A N 1
ATOM 709 C CA . G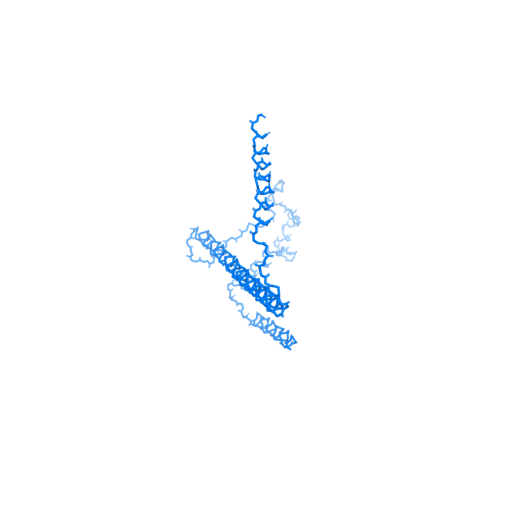LN A 1 92 ? 3.759 4.634 13.113 1.00 85.25 92 GLN A CA 1
ATOM 710 C C . GLN A 1 92 ? 3.047 4.353 11.789 1.00 85.25 92 GLN A C 1
ATOM 712 O O . GLN A 1 92 ? 3.666 3.778 10.893 1.00 85.25 92 GLN A O 1
ATOM 717 N N . LYS A 1 93 ? 1.787 4.779 11.645 1.00 87.44 93 LYS A N 1
ATOM 718 C CA . LYS A 1 93 ? 1.000 4.602 10.421 1.00 87.44 93 LYS A CA 1
ATOM 719 C C . LYS A 1 93 ? 1.685 5.267 9.228 1.00 87.44 93 LYS A C 1
ATOM 721 O O . LYS A 1 93 ? 1.950 4.591 8.237 1.00 87.44 93 LYS A O 1
ATOM 726 N N . ARG A 1 94 ? 2.095 6.532 9.365 1.00 88.56 94 ARG A N 1
ATOM 727 C CA . ARG A 1 94 ? 2.829 7.264 8.321 1.00 88.56 94 ARG A CA 1
ATOM 728 C C . ARG A 1 94 ? 4.117 6.544 7.916 1.00 88.56 94 ARG A C 1
ATOM 730 O O . ARG A 1 94 ? 4.391 6.361 6.735 1.00 88.56 94 ARG A O 1
ATOM 737 N N . LYS A 1 95 ? 4.896 6.076 8.896 1.00 91.31 95 LYS A N 1
ATOM 738 C CA . LYS A 1 95 ? 6.143 5.335 8.641 1.00 91.31 95 LYS A CA 1
ATOM 739 C C . LYS A 1 95 ? 5.889 3.979 7.974 1.00 91.31 95 LYS A C 1
ATOM 741 O O . LYS A 1 95 ? 6.709 3.517 7.181 1.00 91.31 95 LYS A O 1
ATOM 746 N N . ALA A 1 96 ? 4.787 3.311 8.307 1.00 90.44 96 ALA A N 1
ATOM 747 C CA . ALA A 1 96 ? 4.392 2.054 7.680 1.00 90.44 96 ALA A CA 1
ATOM 748 C C . ALA A 1 96 ? 3.978 2.260 6.214 1.00 90.44 96 ALA A C 1
ATOM 750 O O . ALA A 1 96 ? 4.415 1.500 5.349 1.00 90.44 96 ALA A O 1
ATOM 751 N N . GLU A 1 97 ? 3.207 3.310 5.930 1.00 91.69 97 GLU A N 1
ATOM 752 C CA . GLU A 1 97 ? 2.803 3.696 4.573 1.00 91.69 97 GLU A CA 1
ATOM 753 C C . GLU A 1 97 ? 4.015 4.053 3.704 1.00 91.69 97 GLU A C 1
ATOM 755 O O . GLU A 1 97 ? 4.172 3.503 2.614 1.00 91.69 97 GLU A O 1
ATOM 760 N N . GLU A 1 98 ? 4.943 4.859 4.225 1.00 94.06 98 GLU A N 1
ATOM 761 C CA . GLU A 1 98 ? 6.186 5.218 3.533 1.00 94.06 98 GLU A CA 1
ATOM 762 C C . GLU A 1 98 ? 7.034 3.980 3.186 1.00 94.06 98 GLU A C 1
ATOM 764 O O . GLU A 1 98 ? 7.565 3.844 2.080 1.00 94.06 98 GLU A O 1
ATOM 769 N N . ARG A 1 99 ? 7.149 3.022 4.117 1.00 94.12 99 ARG A N 1
ATOM 770 C CA . ARG A 1 99 ? 7.856 1.755 3.867 1.00 94.12 99 ARG A CA 1
ATOM 771 C C . ARG A 1 99 ? 7.196 0.946 2.755 1.00 94.12 99 ARG A C 1
ATOM 773 O O . ARG A 1 99 ? 7.907 0.393 1.913 1.00 94.12 99 ARG A O 1
ATOM 780 N N . LEU A 1 100 ? 5.867 0.869 2.748 1.00 92.69 100 LEU A N 1
ATOM 781 C CA . LEU A 1 100 ? 5.114 0.153 1.721 1.00 92.69 100 LEU A CA 1
ATOM 782 C C . LEU A 1 100 ? 5.286 0.812 0.349 1.00 92.69 100 LEU A C 1
ATOM 784 O O . LEU A 1 100 ? 5.491 0.122 -0.650 1.00 92.69 100 LEU A O 1
ATOM 788 N N . GLU A 1 101 ? 5.245 2.138 0.295 1.00 93.81 101 GLU A N 1
ATOM 789 C CA . GLU A 1 101 ? 5.432 2.883 -0.942 1.00 93.81 101 GLU A CA 1
ATOM 790 C C . GLU A 1 101 ? 6.850 2.708 -1.499 1.00 93.81 101 GLU A C 1
ATOM 792 O O . GLU A 1 101 ? 7.025 2.362 -2.669 1.00 93.81 101 GLU A O 1
ATOM 797 N N . ASN A 1 102 ? 7.870 2.824 -0.647 1.00 95.50 102 ASN A N 1
ATOM 798 C CA . ASN A 1 102 ? 9.258 2.562 -1.024 1.00 95.50 102 ASN A CA 1
ATOM 799 C C . ASN A 1 102 ? 9.458 1.131 -1.541 1.00 95.50 102 ASN A C 1
ATOM 801 O O . ASN A 1 102 ? 10.202 0.907 -2.498 1.00 95.50 102 ASN A O 1
ATOM 805 N N . TYR A 1 103 ? 8.781 0.153 -0.939 1.00 94.44 103 TYR A N 1
ATOM 806 C CA . TYR A 1 103 ? 8.803 -1.225 -1.419 1.00 94.44 103 TYR A CA 1
ATOM 807 C C . TYR A 1 103 ? 8.175 -1.356 -2.815 1.00 94.44 103 TYR A C 1
ATOM 809 O O . TYR A 1 103 ? 8.774 -1.969 -3.702 1.00 94.44 103 TYR A O 1
ATOM 817 N N . ARG A 1 104 ? 7.021 -0.717 -3.048 1.00 95.12 104 ARG A N 1
ATOM 818 C CA . ARG A 1 104 ? 6.361 -0.683 -4.364 1.00 95.12 104 ARG A CA 1
ATOM 819 C C . ARG A 1 104 ? 7.252 -0.049 -5.430 1.00 95.12 104 ARG A C 1
ATOM 821 O O . ARG A 1 104 ? 7.433 -0.646 -6.491 1.00 95.12 104 ARG A O 1
ATOM 828 N N . ARG A 1 105 ? 7.873 1.098 -5.130 1.00 95.38 105 ARG A N 1
ATOM 829 C CA . ARG A 1 105 ? 8.819 1.765 -6.041 1.00 95.38 105 ARG A CA 1
ATOM 830 C C . ARG A 1 105 ? 9.992 0.852 -6.392 1.00 95.38 105 ARG A C 1
ATOM 832 O O . ARG A 1 105 ? 10.300 0.683 -7.566 1.00 95.38 105 ARG A O 1
ATOM 839 N N . LYS A 1 106 ? 10.601 0.188 -5.402 1.00 95.38 106 LYS A N 1
ATOM 840 C CA . LYS A 1 106 ? 11.708 -0.758 -5.636 1.00 95.38 106 LYS A CA 1
ATOM 841 C C . LYS A 1 106 ? 11.309 -1.925 -6.537 1.00 95.38 106 LYS A C 1
ATOM 843 O O . LYS A 1 106 ? 12.100 -2.321 -7.387 1.00 95.38 106 LYS A O 1
ATOM 848 N N . ILE A 1 107 ? 10.108 -2.481 -6.369 1.00 95.75 107 ILE A N 1
ATOM 849 C CA . ILE A 1 107 ? 9.610 -3.540 -7.257 1.00 95.75 107 ILE A CA 1
ATOM 850 C C . ILE A 1 107 ? 9.451 -3.018 -8.682 1.00 95.75 107 ILE A C 1
ATOM 852 O O . ILE A 1 107 ? 9.872 -3.694 -9.617 1.00 95.75 107 ILE A O 1
ATOM 856 N N . HIS A 1 108 ? 8.859 -1.837 -8.852 1.00 95.12 108 HIS A N 1
ATOM 857 C CA . HIS A 1 108 ? 8.645 -1.257 -10.172 1.00 95.12 108 HIS A CA 1
ATOM 858 C C . HIS A 1 108 ? 9.969 -0.997 -10.899 1.00 95.12 108 HIS A C 1
ATOM 860 O O . HIS A 1 108 ? 10.143 -1.472 -12.016 1.00 95.12 108 HIS A O 1
ATOM 866 N N . MET A 1 109 ? 10.937 -0.380 -10.214 1.00 95.69 109 MET A N 1
ATOM 867 C CA . MET A 1 109 ? 12.289 -0.157 -10.739 1.00 95.69 109 MET A CA 1
ATOM 868 C C . MET A 1 109 ? 12.981 -1.463 -11.137 1.00 95.69 109 MET A C 1
ATOM 870 O O . MET A 1 109 ? 13.582 -1.545 -12.200 1.00 95.69 109 MET A O 1
ATOM 874 N N . LYS A 1 110 ? 12.871 -2.517 -10.317 1.00 95.31 110 LYS A N 1
ATOM 875 C CA . LYS A 1 110 ? 13.445 -3.829 -10.654 1.00 95.31 110 LYS A CA 1
ATOM 876 C C . LYS A 1 110 ? 12.788 -4.464 -11.876 1.00 95.31 110 LYS A C 1
ATOM 878 O O . LYS A 1 110 ? 13.481 -5.108 -12.653 1.00 95.31 110 LYS A O 1
ATOM 883 N N . LYS A 1 111 ? 11.468 -4.315 -12.029 1.00 95.44 111 LYS A N 1
ATOM 884 C CA . LYS A 1 111 ? 10.743 -4.819 -13.202 1.00 95.44 111 LYS A CA 1
ATOM 885 C C . LYS A 1 111 ? 11.169 -4.083 -14.468 1.00 95.44 111 LYS A C 1
ATOM 887 O O . LYS A 1 111 ? 11.518 -4.751 -15.428 1.00 95.44 111 LYS A O 1
ATOM 892 N N . GLN A 1 112 ? 11.206 -2.752 -14.423 1.00 95.00 112 GLN A N 1
ATOM 893 C CA . GLN A 1 112 ? 11.660 -1.928 -15.546 1.00 95.00 112 GLN A CA 1
ATOM 894 C C . GLN A 1 112 ? 13.102 -2.255 -15.930 1.00 95.00 112 GLN A C 1
ATOM 896 O O . GLN A 1 112 ? 13.358 -2.602 -17.070 1.00 95.00 112 GLN A O 1
ATOM 901 N N . ALA A 1 113 ? 14.024 -2.304 -14.964 1.00 94.81 113 ALA A N 1
ATOM 902 C CA . ALA A 1 113 ? 15.413 -2.664 -15.245 1.00 94.81 113 ALA A CA 1
ATOM 903 C C . ALA A 1 113 ? 15.562 -4.074 -15.855 1.00 94.81 113 ALA A C 1
ATOM 905 O O . ALA A 1 113 ? 16.450 -4.305 -16.673 1.00 94.81 113 ALA A O 1
ATOM 906 N N . ALA A 1 114 ? 14.713 -5.029 -15.459 1.00 94.50 114 ALA A N 1
ATOM 907 C CA . ALA A 1 114 ? 14.703 -6.367 -16.049 1.00 94.50 114 ALA A CA 1
ATOM 908 C C . ALA A 1 114 ? 14.148 -6.370 -17.485 1.00 94.50 114 ALA A C 1
ATOM 910 O O . ALA A 1 114 ? 14.655 -7.111 -18.327 1.00 94.50 114 ALA A O 1
ATOM 911 N N . GLU A 1 115 ? 13.132 -5.553 -17.760 1.00 94.00 115 GLU A N 1
ATOM 912 C CA . GLU A 1 115 ? 12.556 -5.352 -19.092 1.00 94.00 115 GLU A CA 1
ATOM 913 C C . GLU A 1 115 ? 13.565 -4.675 -20.028 1.00 94.00 115 GLU A C 1
ATOM 915 O O . GLU A 1 115 ? 13.899 -5.239 -21.070 1.00 94.00 115 GLU A O 1
ATOM 920 N N . ASP A 1 116 ? 14.179 -3.575 -19.584 1.00 94.19 116 ASP A N 1
ATOM 921 C CA . ASP A 1 116 ? 15.241 -2.871 -20.308 1.00 94.19 116 ASP A CA 1
ATOM 922 C C . ASP A 1 116 ? 16.415 -3.807 -20.631 1.00 94.19 116 ASP A C 1
ATOM 924 O O . ASP A 1 116 ? 16.935 -3.820 -21.748 1.00 94.19 116 ASP A O 1
ATOM 928 N N . ALA A 1 117 ? 16.834 -4.639 -19.670 1.00 93.75 117 ALA A N 1
ATOM 929 C CA . ALA A 1 117 ? 17.897 -5.617 -19.886 1.00 93.75 117 ALA A CA 1
ATOM 930 C C . ALA A 1 117 ? 17.509 -6.685 -20.927 1.00 93.75 117 ALA A C 1
ATOM 932 O O . ALA A 1 117 ? 18.339 -7.079 -21.755 1.00 93.75 117 ALA A O 1
ATOM 933 N N . ALA A 1 118 ? 16.256 -7.151 -20.912 1.00 94.12 118 ALA A N 1
ATOM 934 C CA . ALA A 1 118 ? 15.751 -8.106 -21.894 1.00 94.12 118 ALA A CA 1
ATOM 935 C C . ALA A 1 118 ? 15.691 -7.491 -23.303 1.00 94.12 118 ALA A C 1
ATOM 937 O O . ALA A 1 118 ? 16.072 -8.145 -24.281 1.00 94.12 118 ALA A O 1
ATOM 938 N N . ASP A 1 119 ? 15.284 -6.230 -23.415 1.00 94.31 119 ASP A N 1
ATOM 939 C CA . ASP A 1 119 ? 15.216 -5.521 -24.691 1.00 94.31 119 ASP A CA 1
ATOM 940 C C . ASP A 1 119 ? 16.602 -5.200 -25.252 1.00 94.31 119 ASP A C 1
ATOM 942 O O . ASP A 1 119 ? 16.855 -5.426 -26.439 1.00 94.31 119 ASP A O 1
ATOM 946 N N . GLN A 1 120 ? 17.559 -4.812 -24.406 1.00 94.69 120 GLN A N 1
ATOM 947 C CA . GLN A 1 120 ? 18.958 -4.667 -24.819 1.00 94.69 120 GLN A CA 1
ATOM 948 C C . GLN A 1 120 ? 19.534 -5.977 -25.375 1.00 94.69 120 GLN A C 1
ATOM 950 O O . GLN A 1 120 ? 20.243 -5.967 -26.386 1.00 94.69 120 GLN A O 1
ATOM 955 N N . PHE A 1 121 ? 19.218 -7.118 -24.755 1.00 92.56 121 PHE A N 1
ATOM 956 C CA . PHE A 1 121 ? 19.647 -8.424 -25.256 1.00 92.56 121 PHE A CA 1
ATOM 957 C C . PHE A 1 121 ? 19.045 -8.735 -26.636 1.00 92.56 121 PHE A C 1
ATOM 959 O O . PHE A 1 121 ? 19.767 -9.157 -27.545 1.00 92.56 121 PHE A O 1
ATOM 966 N N . ARG A 1 122 ? 17.746 -8.471 -26.825 1.00 94.00 122 ARG A N 1
ATOM 967 C CA . ARG A 1 122 ? 17.056 -8.643 -28.116 1.00 94.00 122 ARG A CA 1
ATOM 968 C C . ARG A 1 122 ? 17.670 -7.776 -29.213 1.00 94.00 122 ARG A C 1
ATOM 970 O O . ARG A 1 122 ? 17.929 -8.279 -30.307 1.00 94.00 122 ARG A O 1
ATOM 977 N N . MET A 1 123 ? 17.954 -6.510 -28.911 1.00 94.12 123 MET A N 1
ATOM 978 C CA . MET A 1 123 ? 18.576 -5.581 -29.856 1.00 94.12 123 MET A CA 1
ATOM 979 C C . MET A 1 123 ? 19.966 -6.056 -30.283 1.00 94.12 123 MET A C 1
ATOM 981 O O . MET A 1 123 ? 20.238 -6.143 -31.478 1.00 94.12 123 MET A O 1
ATOM 985 N N . ARG A 1 124 ? 20.816 -6.473 -29.333 1.00 93.75 124 ARG A N 1
ATOM 986 C CA . ARG A 1 124 ? 22.148 -7.023 -29.649 1.00 93.75 124 ARG A CA 1
ATOM 987 C C . ARG A 1 124 ? 22.072 -8.262 -30.534 1.00 93.75 124 ARG A C 1
ATOM 989 O O . ARG A 1 124 ? 22.886 -8.423 -31.441 1.00 93.75 124 ARG A O 1
ATOM 996 N N . PHE A 1 125 ? 21.104 -9.140 -30.283 1.00 93.31 125 PHE A N 1
ATOM 997 C CA . PHE A 1 125 ? 20.905 -10.328 -31.107 1.00 93.31 125 PHE A CA 1
ATOM 998 C C . PHE A 1 125 ? 20.486 -9.967 -32.539 1.00 93.31 125 PHE A C 1
ATOM 1000 O O . PHE A 1 125 ? 21.030 -10.531 -33.489 1.00 93.31 125 PHE A O 1
ATOM 1007 N N . LYS A 1 126 ? 19.573 -8.998 -32.698 1.00 95.81 126 LYS A N 1
ATOM 1008 C CA . LYS A 1 126 ? 19.124 -8.503 -34.005 1.00 95.81 126 LYS A CA 1
ATOM 1009 C C . LYS A 1 126 ? 20.270 -7.864 -34.794 1.00 95.81 126 LYS A C 1
ATOM 1011 O O . LYS A 1 126 ? 20.535 -8.307 -35.909 1.00 95.81 126 LYS A O 1
ATOM 1016 N N . SER A 1 127 ? 21.003 -6.923 -34.198 1.00 95.62 127 SER A N 1
ATOM 1017 C CA . SER A 1 127 ? 22.132 -6.255 -34.862 1.00 95.62 127 SER A CA 1
ATOM 1018 C C . SER A 1 127 ? 23.212 -7.245 -35.299 1.00 95.62 127 SER A C 1
ATOM 1020 O O . SER A 1 127 ? 23.703 -7.171 -36.420 1.00 95.62 127 SER A O 1
ATOM 1022 N N . LYS A 1 128 ? 23.519 -8.252 -34.470 1.00 95.94 128 LYS A N 1
ATOM 1023 C CA . LYS A 1 128 ? 24.485 -9.303 -34.826 1.00 95.94 128 LYS A CA 1
ATOM 1024 C C . LYS A 1 128 ? 24.027 -10.163 -36.009 1.00 95.94 128 LYS A C 1
ATOM 1026 O O . LYS A 1 128 ? 24.856 -10.657 -36.771 1.00 95.94 128 LYS A O 1
ATOM 1031 N N . GLN A 1 129 ? 22.722 -10.398 -36.160 1.00 94.88 129 GLN A N 1
ATOM 1032 C CA . GLN A 1 129 ? 22.207 -11.092 -37.342 1.00 94.88 129 GLN A CA 1
ATOM 1033 C C . GLN A 1 129 ? 22.262 -10.219 -38.594 1.00 94.88 129 GLN A C 1
ATOM 1035 O O . GLN A 1 129 ? 22.586 -10.731 -39.662 1.00 94.88 129 GLN A O 1
ATOM 1040 N N . GLU A 1 130 ? 21.941 -8.932 -38.473 1.00 95.12 130 GLU A N 1
ATOM 1041 C CA . GLU A 1 130 ? 22.015 -7.974 -39.581 1.00 95.12 130 GLU A CA 1
ATOM 1042 C C . GLU A 1 130 ? 23.452 -7.836 -40.092 1.00 95.12 130 GLU A C 1
ATOM 1044 O O . GLU A 1 130 ? 23.685 -7.966 -41.290 1.00 95.12 130 GLU A O 1
ATOM 1049 N N . GLU A 1 131 ? 24.424 -7.716 -39.190 1.00 95.25 131 GLU A N 1
ATOM 1050 C CA . GLU A 1 131 ? 25.851 -7.664 -39.523 1.00 95.25 131 GLU A CA 1
ATOM 1051 C C . GLU A 1 131 ? 26.312 -8.914 -40.291 1.00 95.25 131 GLU A C 1
ATOM 1053 O O . GLU A 1 131 ? 26.929 -8.806 -41.348 1.00 95.25 131 GLU A O 1
ATOM 1058 N N . ARG A 1 132 ? 25.916 -10.112 -39.837 1.00 96.00 132 ARG A N 1
ATOM 1059 C CA . ARG A 1 132 ? 26.217 -11.376 -40.538 1.00 96.00 132 ARG A CA 1
ATOM 1060 C C . ARG A 1 132 ? 25.596 -11.458 -41.931 1.00 96.00 132 ARG A C 1
ATOM 1062 O O . ARG A 1 132 ? 26.177 -12.081 -42.818 1.00 96.00 132 ARG A O 1
ATOM 1069 N N . LYS A 1 133 ? 24.403 -10.884 -42.125 1.00 97.00 133 LYS A N 1
ATOM 1070 C CA . LYS A 1 133 ? 23.761 -10.823 -43.447 1.00 97.00 133 LYS A CA 1
ATOM 1071 C C . LYS A 1 133 ? 24.548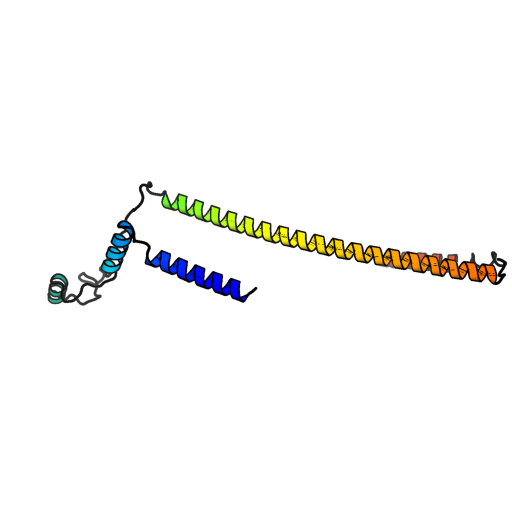 -9.905 -44.377 1.00 97.00 133 LYS A C 1
ATOM 1073 O O . LYS A 1 133 ? 24.895 -10.340 -45.469 1.00 97.00 133 LYS A O 1
ATOM 1078 N N . ILE A 1 134 ? 24.896 -8.703 -43.909 1.00 97.31 134 ILE A N 1
ATOM 1079 C CA . ILE A 1 134 ? 25.699 -7.731 -44.666 1.00 97.31 134 ILE A CA 1
ATOM 1080 C C . ILE A 1 134 ? 27.052 -8.338 -45.054 1.00 97.31 134 ILE A C 1
ATOM 1082 O O . ILE A 1 134 ? 27.443 -8.270 -46.216 1.00 97.31 134 ILE A O 1
ATOM 1086 N N . GLU A 1 135 ? 27.741 -8.989 -44.116 1.00 97.12 135 GLU A N 1
ATOM 1087 C CA . GLU A 1 135 ? 29.013 -9.671 -44.379 1.00 97.12 135 GLU A CA 1
ATOM 1088 C C . GLU A 1 135 ? 28.855 -10.794 -45.419 1.00 97.12 135 GLU A C 1
ATOM 1090 O O . GLU A 1 135 ? 29.655 -10.924 -46.350 1.00 97.12 135 GLU A O 1
ATOM 1095 N N . GLY A 1 136 ? 27.796 -11.599 -45.289 1.00 97.25 136 GLY A N 1
ATOM 1096 C CA . GLY A 1 136 ? 27.477 -12.663 -46.235 1.00 97.25 136 GLY A CA 1
ATOM 1097 C C . GLY A 1 136 ? 27.214 -12.137 -47.646 1.00 97.25 136 GLY A C 1
ATOM 1098 O O . GLY A 1 136 ? 27.713 -12.712 -48.615 1.00 97.25 136 GLY A O 1
ATOM 1099 N N . ASP A 1 137 ? 26.465 -11.046 -47.766 1.00 97.44 137 ASP A N 1
ATOM 1100 C CA . ASP A 1 137 ? 26.140 -10.431 -49.050 1.00 97.44 137 ASP A CA 1
ATOM 1101 C C . ASP A 1 137 ? 27.363 -9.750 -49.670 1.00 97.44 137 ASP A C 1
ATOM 1103 O O . ASP A 1 137 ? 27.637 -9.972 -50.849 1.00 97.44 137 ASP A O 1
ATOM 1107 N N . LEU A 1 138 ? 28.187 -9.057 -48.876 1.00 97.44 138 LEU A N 1
ATOM 1108 C CA . LEU A 1 138 ? 29.474 -8.519 -49.324 1.00 97.44 138 LEU A CA 1
ATOM 1109 C C . LEU A 1 138 ? 30.364 -9.622 -49.912 1.00 97.44 138 LEU 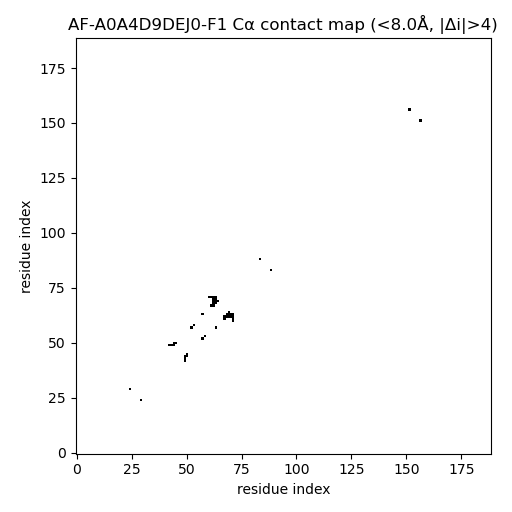A C 1
ATOM 1111 O O . LEU A 1 138 ? 30.897 -9.476 -51.011 1.00 97.44 138 LEU A O 1
ATOM 1115 N N . ARG A 1 139 ? 30.488 -10.758 -49.218 1.00 97.19 139 ARG A N 1
ATOM 1116 C CA . ARG A 1 139 ? 31.321 -11.882 -49.667 1.00 97.19 139 ARG A CA 1
ATOM 1117 C C . ARG A 1 139 ? 30.795 -12.531 -50.949 1.00 97.19 139 ARG A C 1
ATOM 1119 O O . ARG A 1 139 ? 31.591 -12.954 -51.789 1.00 97.19 139 ARG A O 1
ATOM 1126 N N . LYS A 1 140 ? 29.472 -12.639 -51.109 1.00 97.38 140 LYS A N 1
ATOM 1127 C CA . LYS A 1 140 ? 28.850 -13.137 -52.349 1.00 97.38 140 LYS A CA 1
ATOM 1128 C C . LYS A 1 140 ? 29.110 -12.181 -53.508 1.00 97.38 140 LYS A C 1
ATOM 1130 O O . LYS A 1 140 ? 29.552 -12.641 -54.556 1.00 97.38 140 LYS A O 1
ATOM 1135 N N . SER A 1 141 ? 28.899 -10.882 -53.297 1.00 97.25 141 SER A N 1
ATOM 1136 C CA . SER A 1 141 ? 29.165 -9.846 -54.297 1.00 97.25 141 SER A CA 1
ATOM 1137 C C . SER A 1 141 ? 30.629 -9.867 -54.736 1.00 97.25 141 SER A C 1
ATOM 1139 O O . SER A 1 141 ? 30.904 -9.923 -55.929 1.00 97.25 141 SER A O 1
ATOM 1141 N N . GLN A 1 142 ? 31.572 -9.950 -53.791 1.00 96.44 142 GLN A N 1
ATOM 1142 C CA . GLN A 1 142 ? 33.004 -10.074 -54.093 1.00 96.44 142 GLN A CA 1
ATOM 1143 C C . GLN A 1 142 ? 33.322 -11.300 -54.960 1.00 96.44 142 GLN A C 1
ATOM 1145 O O . GLN A 1 142 ? 34.049 -11.187 -55.945 1.00 96.44 142 GLN A O 1
ATOM 1150 N N . ARG A 1 143 ? 32.760 -12.471 -54.626 1.00 95.62 143 ARG A N 1
ATOM 1151 C CA . ARG A 1 143 ? 32.955 -13.701 -55.412 1.00 95.62 143 ARG A CA 1
ATOM 1152 C C . ARG A 1 143 ? 32.370 -13.591 -56.816 1.00 95.62 143 ARG A C 1
ATOM 1154 O O . ARG A 1 143 ? 33.009 -14.045 -57.759 1.00 95.62 143 ARG A O 1
ATOM 1161 N N . ALA A 1 144 ? 31.181 -13.008 -56.948 1.00 96.31 144 ALA A N 1
ATOM 1162 C CA . ALA A 1 144 ? 30.536 -12.810 -58.240 1.00 96.31 144 ALA A CA 1
ATOM 1163 C C . ALA A 1 144 ? 31.373 -11.888 -59.141 1.00 96.31 144 ALA A C 1
ATOM 1165 O O . ALA A 1 144 ? 31.651 -12.256 -60.279 1.00 96.31 144 ALA A O 1
ATOM 1166 N N . CYS A 1 145 ? 31.857 -10.754 -58.617 1.00 94.12 145 CYS A N 1
ATOM 1167 C CA . CYS A 1 145 ? 32.761 -9.866 -59.354 1.00 94.12 145 CYS A CA 1
ATOM 1168 C C . CYS A 1 145 ? 34.037 -10.598 -59.792 1.00 94.12 145 CYS A C 1
ATOM 1170 O O . CYS A 1 145 ? 34.369 -10.593 -60.971 1.00 94.12 145 CYS A O 1
ATOM 1172 N N . GLN A 1 146 ? 34.690 -11.327 -58.880 1.00 93.19 146 GLN A N 1
ATOM 1173 C CA . GLN A 1 146 ? 35.905 -12.083 -59.199 1.00 93.19 146 GLN A CA 1
ATOM 1174 C C . GLN A 1 146 ? 35.679 -13.138 -60.300 1.00 93.1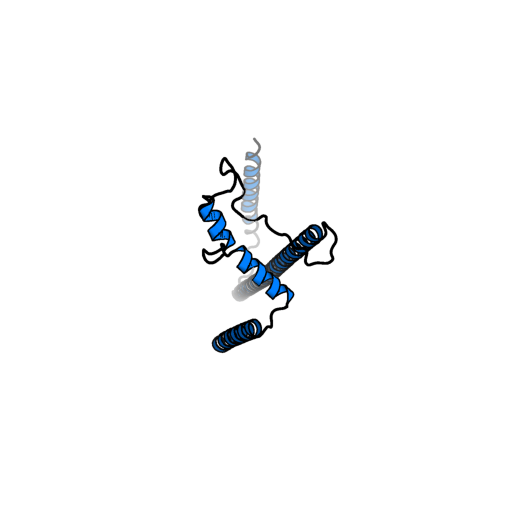9 146 GLN A C 1
ATOM 1176 O O . GLN A 1 146 ? 36.533 -13.335 -61.167 1.00 93.19 146 GLN A O 1
ATOM 1181 N N . GLN A 1 147 ? 34.540 -13.835 -60.282 1.00 92.75 147 GLN A N 1
ATOM 1182 C CA . GLN A 1 147 ? 34.178 -14.795 -61.330 1.00 92.75 147 GLN A CA 1
ATOM 1183 C C . GLN A 1 147 ? 33.974 -14.115 -62.687 1.00 92.75 147 GLN A C 1
ATOM 1185 O O . GLN A 1 147 ? 34.453 -14.625 -63.695 1.00 92.75 147 GLN A O 1
ATOM 1190 N N . LEU A 1 148 ? 33.301 -12.964 -62.719 1.00 92.19 148 LEU A N 1
ATOM 1191 C CA . LEU A 1 148 ? 33.112 -12.196 -63.951 1.00 92.19 148 LEU A CA 1
ATOM 1192 C C . LEU A 1 148 ? 34.446 -11.673 -64.499 1.00 92.19 148 LEU A C 1
ATOM 1194 O O . LEU A 1 148 ? 34.692 -11.774 -65.699 1.00 92.19 148 LEU A O 1
ATOM 1198 N N . ASP A 1 149 ? 35.333 -11.188 -63.630 1.00 90.00 149 ASP A N 1
ATOM 1199 C CA . ASP A 1 149 ? 36.652 -10.683 -64.023 1.00 90.00 149 ASP A CA 1
ATOM 1200 C C . ASP A 1 149 ? 37.548 -11.797 -64.583 1.00 90.00 149 ASP A C 1
ATOM 1202 O O . ASP A 1 149 ? 38.207 -11.622 -65.608 1.00 90.00 149 ASP A O 1
ATOM 1206 N N . THR A 1 150 ? 37.542 -12.975 -63.951 1.00 87.88 150 THR A N 1
ATOM 1207 C CA . THR A 1 150 ? 38.299 -14.144 -64.436 1.00 87.88 150 THR A CA 1
ATOM 1208 C C . THR A 1 150 ? 37.749 -14.687 -65.755 1.00 87.88 150 THR A C 1
ATOM 1210 O O . THR A 1 150 ? 38.535 -15.053 -66.628 1.00 87.88 150 THR A O 1
ATOM 1213 N N . GLN A 1 151 ? 36.424 -14.676 -65.948 1.00 82.38 151 GLN A N 1
ATOM 1214 C CA . GLN A 1 151 ? 35.802 -15.036 -67.227 1.00 82.38 151 GLN A CA 1
ATOM 1215 C C . GLN A 1 151 ? 36.180 -14.049 -68.339 1.00 82.38 151 GLN A C 1
ATOM 1217 O O . GLN A 1 151 ? 36.620 -14.492 -69.400 1.00 82.38 151 GLN A O 1
ATOM 1222 N N . LYS A 1 152 ? 36.112 -12.733 -68.089 1.00 77.06 152 LYS A N 1
ATOM 1223 C CA . LYS A 1 152 ? 36.548 -11.698 -69.046 1.00 77.06 152 LYS A CA 1
ATOM 1224 C C . LYS A 1 152 ? 38.030 -11.811 -69.406 1.00 77.06 152 LYS A C 1
ATOM 1226 O O . LYS A 1 152 ? 38.383 -11.720 -70.578 1.00 77.06 152 LYS A O 1
ATOM 1231 N N . ALA A 1 153 ? 38.893 -12.087 -68.426 1.00 70.44 153 ALA A N 1
ATOM 1232 C CA . ALA A 1 153 ? 40.316 -12.327 -68.669 1.00 70.44 153 ALA A CA 1
ATOM 1233 C C . ALA A 1 153 ? 40.563 -13.586 -69.524 1.00 70.44 153 ALA A C 1
ATOM 1235 O O . ALA A 1 153 ? 41.455 -13.589 -70.370 1.00 70.44 153 ALA A O 1
ATOM 1236 N N . SER A 1 154 ? 39.762 -14.642 -69.337 1.00 63.16 154 SER A N 1
ATOM 1237 C CA . SER A 1 154 ? 39.852 -15.879 -70.128 1.00 63.16 154 SER A CA 1
ATOM 1238 C C . SER A 1 154 ? 39.259 -15.764 -71.539 1.00 63.16 154 SER A C 1
ATOM 1240 O O . SER A 1 154 ? 39.717 -16.453 -72.446 1.00 63.16 154 SER A O 1
ATOM 1242 N N . ALA A 1 155 ? 38.282 -14.875 -71.743 1.00 64.81 155 ALA A N 1
ATOM 1243 C CA . ALA A 1 155 ? 37.636 -14.629 -73.032 1.00 64.81 155 ALA A CA 1
ATOM 1244 C C . ALA A 1 155 ? 38.481 -13.764 -73.988 1.00 64.81 155 ALA A C 1
ATOM 1246 O O . ALA A 1 155 ? 38.070 -13.521 -75.119 1.00 64.81 155 ALA A O 1
ATOM 1247 N N . GLY A 1 156 ? 39.665 -13.308 -73.560 1.00 56.22 156 GLY A N 1
ATOM 1248 C CA . GLY A 1 156 ? 40.576 -12.546 -74.414 1.00 56.22 156 GLY A CA 1
ATOM 1249 C C . GLY A 1 156 ? 40.049 -11.166 -74.819 1.00 56.22 156 GLY A C 1
ATOM 1250 O O . GLY A 1 156 ? 40.525 -10.609 -75.806 1.00 56.22 156 GLY A O 1
ATOM 1251 N N . GLU A 1 157 ? 39.100 -10.590 -74.074 1.00 51.84 157 GLU A N 1
ATOM 1252 C CA . GLU A 1 157 ? 38.680 -9.199 -74.263 1.00 51.84 157 GLU A CA 1
ATOM 1253 C C . GLU A 1 157 ? 39.791 -8.268 -73.760 1.00 51.84 157 GLU A C 1
ATOM 1255 O O . GLU A 1 157 ? 39.818 -7.815 -72.614 1.00 51.84 157 GLU A O 1
ATOM 1260 N N . THR A 1 158 ? 40.770 -7.999 -74.625 1.00 48.47 158 THR A N 1
ATOM 1261 C CA . THR A 1 158 ? 41.723 -6.915 -74.401 1.00 48.47 158 THR A CA 1
ATOM 1262 C C . THR A 1 158 ? 40.965 -5.596 -74.371 1.00 48.47 158 THR A C 1
ATOM 1264 O O . THR A 1 158 ? 40.225 -5.285 -75.300 1.00 48.47 158 THR A O 1
ATOM 1267 N N . TYR A 1 159 ? 41.210 -4.823 -73.318 1.00 50.75 159 TYR A N 1
ATOM 1268 C CA . TYR A 1 159 ? 40.771 -3.449 -73.074 1.00 50.75 159 TYR A CA 1
ATOM 1269 C C . TYR A 1 159 ? 41.157 -2.512 -74.246 1.00 50.75 159 TYR A C 1
ATOM 1271 O O . TYR A 1 159 ? 42.120 -1.752 -74.166 1.00 50.75 159 TYR A O 1
ATOM 1279 N N . ARG A 1 160 ? 40.436 -2.566 -75.365 1.00 45.44 160 ARG A N 1
ATOM 1280 C CA . ARG A 1 160 ? 40.394 -1.510 -76.380 1.00 45.44 160 ARG A CA 1
ATOM 1281 C C . ARG A 1 160 ? 38.988 -0.948 -76.349 1.00 45.44 160 ARG A C 1
ATOM 1283 O O . ARG A 1 160 ? 38.087 -1.583 -76.866 1.00 45.44 160 ARG A O 1
ATOM 1290 N N . ASP A 1 161 ? 38.842 0.144 -75.603 1.00 42.22 161 ASP A N 1
ATOM 1291 C CA . ASP A 1 161 ? 37.928 1.271 -75.844 1.00 42.22 161 ASP A CA 1
ATOM 1292 C C . ASP A 1 161 ? 37.865 2.114 -74.564 1.00 42.22 161 ASP A C 1
ATOM 1294 O O . ASP A 1 161 ? 36.879 2.155 -73.832 1.00 42.22 161 ASP A O 1
ATOM 1298 N N . ARG A 1 162 ? 38.990 2.773 -74.251 1.00 44.91 162 ARG A N 1
ATOM 1299 C CA . ARG A 1 162 ? 39.076 3.752 -73.154 1.00 44.91 162 ARG A CA 1
ATOM 1300 C C . ARG A 1 162 ? 38.708 5.175 -73.568 1.00 44.91 162 ARG A C 1
ATOM 1302 O O . ARG A 1 162 ? 38.741 6.050 -72.713 1.00 44.91 162 ARG A O 1
ATOM 1309 N N . GLU A 1 163 ? 38.361 5.418 -74.829 1.00 49.25 163 GLU A N 1
ATOM 1310 C CA . GLU A 1 163 ? 38.137 6.784 -75.320 1.00 49.25 163 GLU A CA 1
ATOM 1311 C C . GLU A 1 163 ? 36.663 7.202 -75.421 1.00 49.25 163 GLU A C 1
ATOM 1313 O O . GLU A 1 163 ? 36.416 8.389 -75.567 1.00 49.25 163 GLU A O 1
ATOM 1318 N N . ASN A 1 164 ? 35.678 6.309 -75.231 1.00 43.22 164 ASN A N 1
ATOM 1319 C CA . ASN A 1 164 ? 34.257 6.682 -75.398 1.00 43.22 164 ASN A CA 1
ATOM 1320 C C . ASN A 1 164 ? 33.340 6.476 -74.178 1.00 43.22 164 ASN A C 1
ATOM 1322 O O . ASN A 1 164 ? 32.170 6.831 -74.251 1.00 43.22 164 ASN A O 1
ATOM 1326 N N . PHE A 1 165 ? 33.832 5.973 -73.041 1.00 44.31 165 PHE A N 1
ATOM 1327 C CA . PHE A 1 165 ? 32.997 5.797 -71.834 1.00 44.31 165 PHE A CA 1
ATOM 1328 C C . PHE A 1 165 ? 33.140 6.906 -70.782 1.00 44.31 165 PHE A C 1
ATOM 1330 O O . PHE A 1 165 ? 32.352 6.954 -69.840 1.00 44.31 165 PHE A O 1
ATOM 1337 N N . ALA A 1 166 ? 34.110 7.813 -70.934 1.00 45.66 166 ALA A N 1
ATOM 1338 C CA . ALA A 1 166 ? 34.311 8.919 -69.997 1.00 45.66 166 ALA A CA 1
ATOM 1339 C C . ALA A 1 166 ? 33.303 10.070 -70.181 1.00 45.66 166 ALA A C 1
ATOM 1341 O O . ALA A 1 166 ? 33.147 10.874 -69.274 1.00 45.66 166 ALA A O 1
ATOM 1342 N N . CYS A 1 167 ? 32.599 10.160 -71.316 1.00 43.88 167 CYS A N 1
ATOM 1343 C CA . CYS A 1 167 ? 31.706 11.295 -71.579 1.00 43.88 167 CYS A CA 1
ATOM 1344 C C . CYS A 1 167 ? 30.239 11.072 -71.174 1.00 43.88 167 CYS A C 1
ATOM 1346 O O . CYS A 1 167 ? 29.519 12.055 -71.029 1.00 43.88 167 CYS A O 1
ATOM 1348 N N . ASP A 1 168 ? 29.785 9.832 -70.960 1.00 43.78 168 ASP A N 1
ATOM 1349 C CA . ASP A 1 168 ? 28.346 9.553 -70.781 1.00 43.78 168 ASP A CA 1
ATOM 1350 C C . ASP A 1 168 ? 27.888 9.625 -69.309 1.00 43.78 168 ASP A C 1
ATOM 1352 O O . ASP A 1 168 ? 26.797 10.104 -69.003 1.00 43.78 168 ASP A O 1
ATOM 1356 N N . TRP A 1 169 ? 28.753 9.242 -68.361 1.00 49.12 169 TRP A N 1
ATOM 1357 C CA . TRP A 1 169 ? 28.431 9.301 -66.925 1.00 49.12 169 TRP A CA 1
ATOM 1358 C C . TRP A 1 169 ? 28.496 10.715 -66.331 1.00 49.12 169 TRP A C 1
ATOM 1360 O O . TRP A 1 169 ? 27.770 11.013 -65.380 1.00 49.12 169 TRP A O 1
ATOM 1370 N N . ASP A 1 170 ? 29.314 11.604 -66.897 1.00 51.97 170 ASP A N 1
ATOM 1371 C CA . ASP A 1 170 ? 29.461 12.975 -66.394 1.00 51.97 170 ASP A CA 1
ATOM 1372 C C . ASP A 1 170 ? 28.260 13.867 -66.772 1.00 51.97 170 ASP A C 1
ATOM 1374 O O . ASP A 1 170 ? 27.895 14.774 -66.019 1.00 51.97 170 ASP A O 1
ATOM 1378 N N . LEU A 1 171 ? 27.577 13.578 -67.887 1.00 52.62 171 LEU A N 1
ATOM 1379 C CA . LEU A 1 171 ? 26.408 14.334 -68.359 1.00 52.62 171 LEU A CA 1
ATOM 1380 C C . LEU A 1 171 ? 25.126 14.018 -67.569 1.00 52.62 171 LEU A C 1
ATOM 1382 O O . LEU A 1 171 ? 24.379 14.937 -67.218 1.00 52.62 171 LEU A O 1
ATOM 1386 N N . GLU A 1 172 ? 24.887 12.753 -67.208 1.00 54.28 172 GLU A N 1
ATOM 1387 C CA . GLU A 1 172 ? 23.749 12.387 -66.348 1.00 54.28 172 GLU A CA 1
ATOM 1388 C C . GLU A 1 172 ? 23.927 12.868 -64.899 1.00 54.28 172 GLU A C 1
ATOM 1390 O O . GLU A 1 172 ? 22.949 13.254 -64.245 1.00 54.28 172 GLU A O 1
ATOM 1395 N N . TYR A 1 173 ? 25.165 12.910 -64.394 1.00 60.16 173 TYR A N 1
ATOM 1396 C CA . TYR A 1 173 ? 25.452 13.370 -63.034 1.00 60.16 173 TYR A CA 1
ATOM 1397 C C . TYR A 1 173 ? 25.345 14.899 -62.901 1.00 60.16 173 TYR A C 1
ATOM 1399 O O . TYR A 1 173 ? 24.763 15.388 -61.927 1.00 60.16 173 TYR A O 1
ATOM 1407 N N . LEU A 1 174 ? 25.803 15.665 -63.903 1.00 56.03 174 LEU A N 1
ATOM 1408 C CA . LEU A 1 174 ? 25.595 17.120 -63.938 1.00 56.03 174 LEU A CA 1
ATOM 1409 C C . LEU A 1 174 ? 24.112 17.494 -64.091 1.00 56.03 174 LEU A C 1
ATOM 1411 O O . LEU A 1 174 ? 23.644 18.414 -63.418 1.00 56.03 174 LEU A O 1
ATOM 1415 N N . SER A 1 175 ? 23.348 16.760 -64.909 1.00 59.56 175 SER A N 1
ATOM 1416 C CA . SER A 1 175 ? 21.913 17.020 -65.096 1.00 59.56 175 SER A CA 1
ATOM 1417 C C . SER A 1 175 ? 21.095 16.740 -63.824 1.00 59.56 175 SER A C 1
ATOM 1419 O O . SER A 1 175 ? 20.245 17.545 -63.431 1.00 59.56 175 SER A O 1
ATOM 1421 N N . ARG A 1 176 ? 21.396 15.651 -63.100 1.00 60.19 176 ARG A N 1
ATOM 1422 C CA . ARG A 1 176 ? 20.751 15.344 -61.807 1.00 60.19 176 ARG A CA 1
ATOM 1423 C C . ARG A 1 176 ? 21.140 16.315 -60.694 1.00 60.19 176 ARG A C 1
ATOM 1425 O O . ARG A 1 176 ? 20.292 16.653 -59.869 1.00 60.19 176 ARG A O 1
ATOM 1432 N N . SER A 1 177 ? 22.386 16.784 -60.677 1.00 59.59 177 SER A N 1
ATOM 1433 C CA . SER A 1 177 ? 22.850 17.804 -59.730 1.00 59.59 177 SER A CA 1
ATOM 1434 C C . SER A 1 177 ? 22.149 19.152 -59.946 1.00 59.59 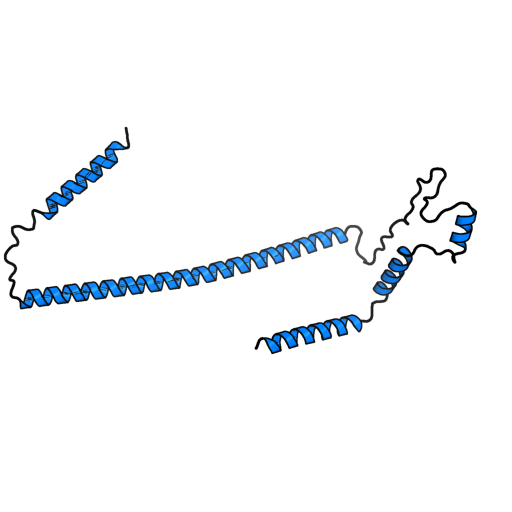177 SER A C 1
ATOM 1436 O O . SER A 1 177 ? 21.713 19.769 -58.973 1.00 59.59 177 SER A O 1
ATOM 1438 N N . GLN A 1 178 ? 21.964 19.577 -61.200 1.00 59.34 178 GLN A N 1
ATOM 1439 C CA . GLN A 1 178 ? 21.236 20.809 -61.519 1.00 59.34 178 GLN A CA 1
ATOM 1440 C C . GLN A 1 178 ? 19.733 20.710 -61.199 1.00 59.34 178 GLN A C 1
ATOM 14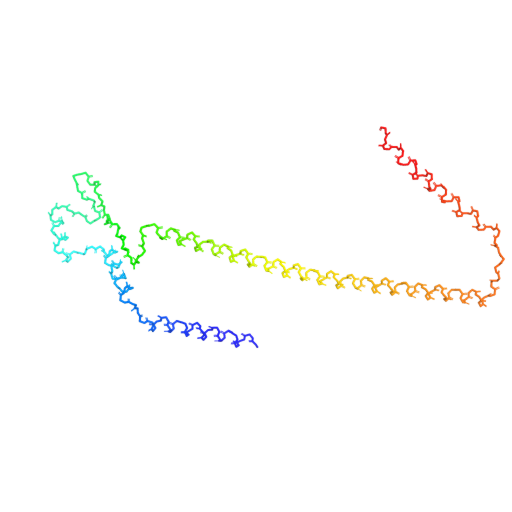42 O O . GLN A 1 178 ? 19.148 21.683 -60.724 1.00 59.34 178 GLN A O 1
ATOM 1447 N N . LEU A 1 179 ? 19.103 19.542 -61.371 1.00 59.38 179 LEU A N 1
ATOM 1448 C CA . LEU A 1 179 ? 17.695 19.325 -60.996 1.00 59.38 179 LEU A CA 1
ATOM 1449 C C . LEU A 1 179 ? 17.448 19.365 -59.477 1.00 59.38 179 LEU A C 1
ATOM 1451 O O . LEU A 1 179 ? 16.407 19.861 -59.047 1.00 59.38 179 LEU A O 1
ATOM 1455 N N . LEU A 1 180 ? 18.399 18.903 -58.658 1.00 59.03 180 LEU A N 1
ATOM 1456 C CA . LEU A 1 180 ? 18.314 18.990 -57.192 1.00 59.03 180 LEU A CA 1
ATOM 1457 C C . LEU A 1 180 ? 18.446 20.436 -56.686 1.00 59.03 180 LEU A C 1
ATOM 1459 O O . LEU A 1 180 ? 17.703 20.836 -55.793 1.00 59.03 180 LEU A O 1
ATOM 1463 N N . GLN A 1 181 ? 19.293 21.255 -57.318 1.00 57.78 181 GLN A N 1
ATOM 1464 C CA . GLN A 1 181 ? 19.409 22.681 -56.983 1.00 57.78 181 GLN A CA 1
ATOM 1465 C C . GLN A 1 181 ? 18.169 23.502 -57.387 1.00 57.78 181 GLN A C 1
ATOM 1467 O O . GLN A 1 181 ? 17.779 24.421 -56.667 1.00 57.78 181 GLN A O 1
ATOM 1472 N N . TYR A 1 182 ? 17.495 23.161 -58.493 1.00 58.28 182 TYR A N 1
ATOM 1473 C CA . TYR A 1 182 ? 16.266 23.850 -58.921 1.00 58.28 182 TYR A CA 1
ATOM 1474 C C . TYR A 1 182 ? 15.035 23.533 -58.052 1.00 58.28 182 TYR A C 1
ATOM 1476 O O . TYR A 1 182 ? 14.090 24.325 -58.026 1.00 58.28 182 TYR A O 1
ATOM 1484 N N . HIS A 1 183 ? 15.025 22.408 -57.331 1.00 56.81 183 HIS A N 1
ATOM 1485 C CA . HIS A 1 183 ? 13.894 22.022 -56.482 1.00 56.81 183 HIS A CA 1
ATOM 1486 C C . HIS A 1 183 ? 13.983 22.602 -55.059 1.00 56.81 183 HIS A C 1
ATOM 1488 O O . HIS A 1 183 ? 12.948 22.895 -54.459 1.00 56.81 183 HIS A O 1
ATOM 1494 N N . GLU A 1 184 ? 15.194 22.840 -54.543 1.00 56.94 184 GLU A N 1
ATOM 1495 C CA . GLU A 1 184 ? 15.417 23.511 -53.251 1.00 56.94 184 GLU A CA 1
ATOM 1496 C C . GLU A 1 184 ? 15.255 25.042 -53.339 1.00 56.94 184 GLU A C 1
ATOM 1498 O O . GLU A 1 184 ? 14.809 25.672 -52.383 1.00 56.94 184 GLU A O 1
ATOM 1503 N N . GLY A 1 185 ? 15.510 25.654 -54.503 1.00 55.34 185 GLY A N 1
ATOM 1504 C CA . GLY A 1 185 ? 15.325 27.098 -54.719 1.00 55.34 185 GLY A CA 1
ATOM 1505 C C . GLY A 1 185 ? 13.870 27.569 -54.883 1.00 55.34 185 GLY A C 1
ATOM 1506 O O . GLY A 1 185 ? 13.619 28.771 -54.908 1.00 55.34 185 GLY A O 1
ATOM 1507 N N . ARG A 1 186 ? 12.896 26.653 -54.994 1.00 55.22 186 ARG A N 1
ATOM 1508 C CA . ARG A 1 186 ? 11.472 26.976 -55.239 1.00 55.22 186 ARG A CA 1
ATOM 1509 C C . ARG A 1 186 ? 10.582 26.885 -53.990 1.00 55.22 186 ARG A C 1
ATOM 1511 O O . ARG A 1 186 ? 9.384 27.125 -54.090 1.00 55.22 186 ARG A O 1
ATOM 1518 N N . GLN A 1 187 ? 11.153 26.547 -52.831 1.00 51.44 187 GLN A N 1
ATOM 1519 C CA . GLN A 1 187 ? 10.463 26.528 -51.528 1.00 51.44 187 GLN A CA 1
ATOM 1520 C C . GLN A 1 187 ? 10.736 27.770 -50.655 1.00 51.44 187 GLN A C 1
ATOM 1522 O O . GLN A 1 187 ? 10.231 27.842 -49.539 1.00 51.44 187 GLN A O 1
ATOM 1527 N N . MET A 1 188 ? 11.487 28.761 -51.153 1.00 50.44 188 MET A N 1
ATOM 1528 C CA . MET A 1 188 ? 11.682 30.063 -50.494 1.00 50.44 188 MET A CA 1
ATOM 1529 C C . MET A 1 188 ? 11.274 31.237 -51.400 1.00 50.44 188 MET A C 1
ATOM 1531 O O . MET A 1 188 ? 12.096 32.094 -51.718 1.00 50.44 188 MET A O 1
ATOM 1535 N N . VAL A 1 189 ? 10.001 31.273 -51.807 1.00 47.41 189 VAL A N 1
ATOM 1536 C CA . VAL A 1 189 ? 9.268 32.505 -52.162 1.00 47.41 189 VAL A CA 1
ATOM 1537 C C . VAL A 1 189 ? 7.855 32.392 -51.611 1.00 47.41 189 VAL A C 1
ATOM 1539 O O . VAL A 1 189 ? 7.245 31.320 -51.825 1.00 47.41 189 VAL A O 1
#

Foldseek 3Di:
DVVVVVVVVVVVVVVVVVCVVPDDDDPVRVVVVVVVVVLPDDDDPVDPVVVVCVVVVDDQQFADDPVSPHDSHDDDDDDDPDPDDPPVVVVVVVVVVVVVVVVVVVVVVVVVVVVVVVVVVVVVVVVVVVVVVVVVVVVVVVVVVVVVVVVCVVVPPDPPDPDPPVPPVVVVVVVVVVVVVVVVVVVPD

Mean predicted aligned error: 16.51 Å

Secondary structure (DSSP, 8-state):
-HHHHHHHHHHHHHHHHHHHHHSPPPHHHHHHHHHHHHHHSPPPTTSHHHHHHHHTT--TTPPPSTTS-S-SSPPPP----S-PPTTHHHHHHHHHHHHHHHHHHHHHHHHHHHHHHHHHHHHHHHHHHHHHHHHHHHHHHHHHHHHHHHHHHHTT------SSSTTHHHHHHHHHHHHHHHHHTTS--

InterPro domains:
  IPR000467 G-patch domain [PF01585] (46-89)
  IPR000467 G-patch domain [PS50174] (45-91)
  IPR000467 G-patch domain [SM00443] (43-89)
  IPR039249 G patch domain-containing protein 11 [PTHR21032] (8-154)

Radius of gyration: 45.45 Å; Cα contacts (8 Å, |Δi|>4): 24; chains: 1; bounding box: 84×65×111 Å

pLDDT: mean 82.04, std 15.43, range [42.22, 97.44]

Organism: NCBI:txid55544